Protein AF-A0A7W2B2N2-F1 (afdb_monomer_lite)

Sequence (193 aa):
MLEVLLRIPNQNIRKLHCRPSDPEHATFVLRGFSSEASYYIAEDKGESDDFWASFANQLKPETKEKRAAEYQEMVQSAIREIQQHVVQKVVLSRQFFWDCPNANARETFNTLLKSYPA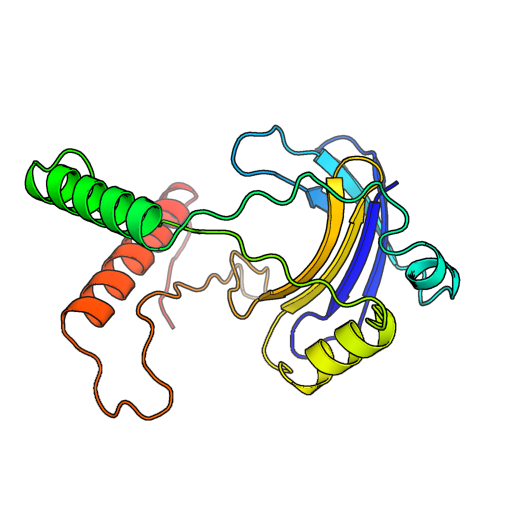CTVFAIKHSKYGSWMGASPEVLLESTDEGYRSMSLAGTRLKNGTRWGNKELEEQKFVTKEVHRSLKAFGGKISRG

Structure (mmCIF, N/CA/C/O backbone):
data_AF-A0A7W2B2N2-F1
#
_entry.id   AF-A0A7W2B2N2-F1
#
loop_
_atom_site.group_PDB
_atom_site.id
_atom_site.type_symbol
_atom_site.label_atom_id
_atom_site.label_alt_id
_atom_site.label_comp_id
_atom_site.label_asym_id
_atom_site.label_entity_id
_atom_site.label_seq_id
_atom_site.pdbx_PDB_ins_code
_atom_site.Cartn_x
_atom_site.Cartn_y
_atom_site.Cartn_z
_atom_site.occupancy
_atom_site.B_iso_or_equiv
_atom_site.auth_seq_id
_atom_site.auth_comp_id
_atom_site.auth_asym_id
_atom_site.auth_atom_id
_atom_site.pdbx_PDB_model_num
ATOM 1 N N . MET A 1 1 ? -0.952 2.582 -19.218 1.00 82.25 1 MET A N 1
ATOM 2 C CA . MET A 1 1 ? -0.774 1.148 -18.903 1.00 82.25 1 MET A CA 1
ATOM 3 C C . MET A 1 1 ? -0.250 1.052 -17.481 1.00 82.25 1 MET A C 1
ATOM 5 O O . MET A 1 1 ? 0.563 1.895 -17.110 1.00 82.25 1 MET A O 1
ATOM 9 N N . LEU A 1 2 ? -0.780 0.125 -16.685 1.00 93.00 2 LEU A N 1
ATOM 10 C CA . LEU A 1 2 ? -0.352 -0.107 -15.308 1.00 93.00 2 LEU A CA 1
ATOM 11 C C . LEU A 1 2 ? 0.565 -1.331 -15.292 1.00 93.00 2 LEU A C 1
ATOM 13 O O . LEU A 1 2 ? 0.221 -2.362 -15.861 1.00 93.00 2 LEU A O 1
ATOM 17 N N . GLU A 1 3 ? 1.721 -1.217 -14.651 1.00 94.31 3 GLU A N 1
ATOM 18 C CA . GLU A 1 3 ? 2.632 -2.340 -14.431 1.00 94.31 3 GLU A CA 1
ATOM 19 C C . GLU A 1 3 ? 2.911 -2.464 -12.934 1.00 94.31 3 GLU A C 1
ATOM 21 O O . GLU A 1 3 ? 3.150 -1.459 -12.254 1.00 94.31 3 GLU A O 1
ATOM 26 N N . VAL A 1 4 ? 2.868 -3.689 -12.415 1.00 95.12 4 VAL A N 1
ATOM 27 C CA . VAL A 1 4 ? 3.037 -3.966 -10.986 1.00 95.12 4 VAL A CA 1
ATOM 28 C C . VAL A 1 4 ? 4.010 -5.119 -10.797 1.00 95.12 4 VAL A C 1
ATOM 30 O O . VAL A 1 4 ? 3.767 -6.226 -11.267 1.00 95.12 4 VAL A O 1
ATOM 33 N N . LEU A 1 5 ? 5.086 -4.879 -10.056 1.00 95.25 5 LEU A N 1
ATOM 34 C CA . LEU A 1 5 ? 5.849 -5.937 -9.408 1.00 95.25 5 LEU A CA 1
ATOM 35 C C . LEU A 1 5 ? 5.287 -6.142 -8.010 1.00 95.25 5 LEU A C 1
ATOM 37 O O . LEU A 1 5 ? 5.143 -5.178 -7.259 1.00 95.25 5 LEU A O 1
ATOM 41 N N . LEU A 1 6 ? 4.969 -7.382 -7.661 1.00 95.25 6 LEU A N 1
ATOM 42 C CA . LEU A 1 6 ? 4.338 -7.720 -6.391 1.00 95.25 6 LEU A CA 1
ATOM 43 C C . LEU A 1 6 ? 4.932 -9.004 -5.831 1.00 95.25 6 LEU A C 1
ATOM 45 O O . LEU A 1 6 ? 5.033 -10.008 -6.527 1.00 95.25 6 LEU A O 1
ATOM 49 N N . ARG A 1 7 ? 5.258 -8.990 -4.544 1.00 95.62 7 ARG A N 1
ATOM 50 C CA . ARG A 1 7 ? 5.639 -10.168 -3.779 1.00 95.62 7 ARG A CA 1
ATOM 51 C C . ARG A 1 7 ? 4.810 -10.207 -2.510 1.00 95.62 7 ARG A C 1
ATOM 53 O O . ARG A 1 7 ? 5.047 -9.436 -1.580 1.00 95.62 7 ARG A O 1
ATOM 60 N N . ILE A 1 8 ? 3.844 -11.118 -2.488 1.00 94.00 8 ILE A N 1
ATOM 61 C CA . ILE A 1 8 ? 3.093 -11.483 -1.284 1.00 94.00 8 ILE A CA 1
ATOM 62 C C . ILE A 1 8 ? 4.002 -12.382 -0.421 1.00 94.00 8 ILE A C 1
ATOM 64 O O . ILE A 1 8 ? 4.785 -13.156 -0.982 1.00 94.00 8 ILE A O 1
ATOM 68 N N . PRO A 1 9 ? 3.986 -12.276 0.922 1.00 92.75 9 PRO A N 1
ATOM 69 C CA . PRO A 1 9 ? 4.780 -13.146 1.789 1.00 92.75 9 PRO A CA 1
ATOM 70 C C . PRO A 1 9 ? 4.631 -14.629 1.431 1.00 92.75 9 PRO A C 1
ATOM 72 O O . PRO A 1 9 ? 3.527 -15.101 1.178 1.00 92.75 9 PRO A O 1
ATOM 75 N N . ASN A 1 10 ? 5.753 -15.355 1.415 1.00 90.25 10 ASN A N 1
ATOM 76 C CA . ASN A 1 10 ? 5.834 -16.781 1.061 1.00 90.25 10 ASN A CA 1
ATOM 77 C C . ASN A 1 10 ? 5.400 -17.140 -0.375 1.00 90.25 10 ASN A C 1
ATOM 79 O O . ASN A 1 10 ? 5.195 -18.313 -0.673 1.00 90.25 10 ASN A O 1
ATOM 83 N N . GLN A 1 11 ? 5.282 -16.157 -1.269 1.00 92.56 11 GLN A N 1
ATOM 84 C CA . GLN A 1 11 ? 4.998 -16.370 -2.688 1.00 92.56 11 GLN A CA 1
ATOM 85 C C . GLN A 1 11 ? 6.131 -15.827 -3.563 1.00 92.56 11 GLN A C 1
ATOM 87 O O . GLN A 1 11 ? 6.921 -14.974 -3.144 1.00 92.56 11 GLN A O 1
ATOM 92 N N . ASN A 1 12 ? 6.189 -16.312 -4.804 1.00 93.00 12 ASN A N 1
ATOM 93 C CA . ASN A 1 12 ? 7.106 -15.786 -5.809 1.00 93.00 12 ASN A CA 1
ATOM 94 C C . ASN A 1 12 ? 6.739 -14.349 -6.193 1.00 93.00 12 ASN A C 1
ATOM 96 O O . ASN A 1 12 ? 5.585 -13.925 -6.094 1.00 93.00 12 ASN A O 1
ATOM 100 N N . ILE A 1 13 ? 7.739 -13.603 -6.660 1.00 93.62 13 ILE A N 1
ATOM 101 C CA . ILE A 1 13 ? 7.513 -12.289 -7.259 1.00 93.62 13 ILE A CA 1
ATOM 102 C C . ILE A 1 13 ? 6.697 -12.488 -8.538 1.00 93.62 13 ILE A C 1
ATOM 104 O O . ILE A 1 13 ? 7.027 -13.334 -9.366 1.00 93.62 13 ILE A O 1
ATOM 108 N N . ARG A 1 14 ? 5.654 -11.681 -8.699 1.00 93.56 14 ARG A N 1
ATOM 109 C CA . ARG A 1 14 ? 4.813 -11.617 -9.891 1.00 93.56 14 ARG A CA 1
ATOM 110 C C . ARG A 1 14 ? 5.035 -10.296 -10.604 1.00 93.56 14 ARG A C 1
ATOM 112 O O . ARG A 1 14 ? 5.154 -9.258 -9.944 1.00 93.56 14 ARG A O 1
ATOM 119 N N . LYS A 1 15 ? 5.046 -10.324 -11.939 1.00 92.62 15 LYS A N 1
ATOM 120 C CA . LYS A 1 15 ? 5.073 -9.114 -12.768 1.00 92.62 15 LYS A CA 1
ATOM 121 C C . LYS A 1 15 ? 3.785 -9.022 -13.564 1.00 92.62 15 LYS A C 1
ATOM 123 O O . LYS A 1 15 ? 3.582 -9.728 -14.547 1.00 92.62 15 LYS A O 1
ATOM 128 N N . LEU A 1 16 ? 2.919 -8.125 -13.120 1.00 94.56 16 LEU A N 1
ATOM 129 C CA . LEU A 1 16 ? 1.591 -7.939 -13.668 1.00 94.56 16 LEU A CA 1
ATOM 130 C C . LEU A 1 16 ? 1.605 -6.806 -14.687 1.00 94.56 16 LEU A C 1
ATOM 132 O O . LEU A 1 16 ? 1.950 -5.666 -14.365 1.00 94.56 16 LEU A O 1
ATOM 136 N N . HIS A 1 17 ? 1.194 -7.127 -15.908 1.00 94.06 17 HIS A N 1
ATOM 137 C CA . HIS A 1 17 ? 0.823 -6.144 -16.914 1.00 94.06 17 HIS A CA 1
ATOM 138 C C . HIS A 1 17 ? -0.690 -5.969 -16.853 1.00 94.06 17 HIS A C 1
ATOM 140 O O . HIS A 1 17 ? -1.448 -6.904 -17.109 1.00 94.06 17 HIS A O 1
ATOM 146 N N . CYS A 1 18 ? -1.124 -4.770 -16.482 1.00 95.00 18 CYS A N 1
ATOM 147 C CA . CYS A 1 18 ? -2.518 -4.461 -16.214 1.00 95.00 18 CYS A CA 1
ATOM 148 C C . CYS A 1 18 ? -3.089 -3.615 -17.359 1.00 95.00 18 CYS A C 1
ATOM 150 O O . CYS A 1 18 ? -2.747 -2.434 -17.527 1.00 95.00 18 CYS A O 1
ATOM 152 N N . ARG A 1 19 ? -3.985 -4.225 -18.142 1.00 95.19 19 ARG A N 1
ATOM 153 C CA . ARG A 1 19 ? -4.757 -3.548 -19.196 1.00 95.19 19 ARG A CA 1
ATOM 154 C C . ARG A 1 19 ? -6.098 -3.063 -18.637 1.00 95.19 19 ARG A C 1
ATOM 156 O O . ARG A 1 19 ? -6.679 -3.792 -17.836 1.00 95.19 19 ARG A O 1
ATOM 163 N N . PRO A 1 20 ? -6.589 -1.866 -19.011 1.00 95.81 20 PRO A N 1
ATOM 164 C CA . PRO A 1 20 ? -7.895 -1.387 -18.558 1.00 95.81 20 PRO A CA 1
ATOM 165 C C . PRO A 1 20 ? -9.013 -2.399 -18.839 1.00 95.81 20 PRO A C 1
ATOM 167 O O . PRO A 1 20 ? -8.972 -3.103 -19.851 1.00 95.81 20 PRO A O 1
ATOM 170 N N . SER A 1 21 ? -9.984 -2.466 -17.934 1.00 96.31 21 SER A N 1
ATOM 171 C CA . SER A 1 21 ? -11.137 -3.369 -17.986 1.00 96.31 21 SER A CA 1
ATOM 172 C C . SER A 1 21 ? -12.366 -2.696 -17.377 1.00 96.31 21 SER A C 1
ATOM 174 O O . SER A 1 21 ? -12.244 -1.682 -16.690 1.00 96.31 21 SER A O 1
ATOM 176 N N . ASP A 1 22 ? -13.542 -3.274 -17.598 1.00 95.31 22 ASP A N 1
ATOM 177 C CA . ASP A 1 22 ? -14.731 -3.018 -16.786 1.00 95.31 22 ASP A CA 1
ATOM 178 C C . ASP A 1 22 ? -14.658 -3.755 -15.424 1.00 95.31 22 ASP A C 1
ATOM 180 O O . ASP A 1 22 ? -13.801 -4.633 -15.251 1.00 95.31 22 ASP A O 1
ATOM 184 N N . PRO A 1 23 ? -15.528 -3.406 -14.452 1.00 95.88 23 PRO A N 1
ATOM 185 C CA . PRO A 1 23 ? -15.540 -4.016 -13.122 1.00 95.88 23 PRO A CA 1
ATOM 186 C C . PRO A 1 23 ? -15.893 -5.506 -13.078 1.00 95.88 23 PRO A C 1
ATOM 188 O O . PRO A 1 23 ? -15.452 -6.178 -12.149 1.00 95.88 23 PRO A O 1
ATOM 191 N N . GLU A 1 24 ? -16.680 -6.018 -14.027 1.00 96.06 24 GLU A N 1
ATOM 192 C CA . GLU A 1 24 ? -17.157 -7.409 -14.009 1.00 96.06 24 GLU A CA 1
ATOM 193 C C . GLU A 1 24 ? -16.032 -8.389 -14.350 1.00 96.06 24 GLU A C 1
ATOM 195 O O . GLU A 1 24 ? -15.966 -9.483 -13.793 1.00 96.06 24 GLU A O 1
ATOM 200 N N . HIS A 1 25 ? -15.105 -7.972 -15.214 1.00 95.88 25 HIS A N 1
ATOM 201 C CA . HIS A 1 25 ? -13.990 -8.805 -15.672 1.00 95.88 25 HIS A CA 1
ATOM 202 C C . HIS A 1 25 ? -12.650 -8.469 -14.999 1.00 95.88 25 HIS A C 1
ATOM 204 O O . HIS A 1 25 ? -11.628 -9.088 -15.302 1.00 95.88 25 HIS A O 1
ATOM 210 N N . ALA A 1 26 ? -12.619 -7.477 -14.106 1.00 96.75 26 ALA A N 1
ATOM 211 C CA . ALA A 1 26 ? -11.384 -7.002 -13.496 1.00 96.75 26 ALA A CA 1
ATOM 212 C C . ALA A 1 26 ? -10.739 -8.048 -12.575 1.00 96.75 26 ALA A C 1
ATOM 214 O O . ALA A 1 26 ? -11.373 -8.591 -11.674 1.00 96.75 26 ALA A O 1
ATOM 215 N N . THR A 1 27 ? -9.430 -8.249 -12.730 1.00 95.62 27 THR A N 1
ATOM 216 C CA . THR A 1 27 ? -8.605 -9.072 -11.827 1.00 95.62 27 THR A CA 1
ATOM 217 C C . THR A 1 27 ? -7.627 -8.240 -10.995 1.00 95.62 27 THR A C 1
ATOM 219 O O . THR A 1 27 ? -6.968 -8.762 -10.098 1.00 95.62 27 THR A O 1
ATOM 222 N N . PHE A 1 28 ? -7.537 -6.933 -11.260 1.00 95.38 28 PHE A N 1
ATOM 223 C CA . PHE A 1 28 ? -6.772 -5.974 -10.472 1.00 95.38 28 PHE A CA 1
ATOM 224 C C . PHE A 1 28 ? -7.513 -4.638 -10.395 1.00 95.38 28 PHE A C 1
ATOM 226 O O . PHE A 1 28 ? -8.015 -4.130 -11.397 1.00 95.38 28 PHE A O 1
ATOM 233 N N . VAL A 1 29 ? -7.551 -4.039 -9.205 1.00 94.94 29 VAL A N 1
ATOM 234 C CA . VAL A 1 29 ? -8.230 -2.761 -8.960 1.00 94.94 29 VAL A CA 1
ATOM 235 C C . VAL A 1 29 ? -7.266 -1.795 -8.285 1.00 94.94 29 VAL A C 1
ATOM 237 O O . VAL A 1 29 ? -6.649 -2.125 -7.275 1.00 94.94 29 VAL A O 1
ATOM 240 N N . LEU A 1 30 ? -7.158 -0.583 -8.829 1.00 93.06 30 LEU A N 1
ATOM 241 C CA . LEU A 1 30 ? -6.437 0.525 -8.208 1.00 93.06 30 LEU A CA 1
ATOM 242 C C . LEU A 1 30 ? -7.445 1.579 -7.757 1.00 93.06 30 LEU A C 1
ATOM 244 O O . LEU A 1 30 ? -8.162 2.143 -8.581 1.00 93.06 30 LEU A O 1
ATOM 248 N N . ARG A 1 31 ? -7.487 1.871 -6.458 1.00 91.62 31 ARG A N 1
ATOM 249 C CA . ARG A 1 31 ? -8.414 2.850 -5.885 1.00 91.62 31 ARG A CA 1
ATOM 250 C C . ARG A 1 31 ? -7.671 3.830 -4.985 1.00 91.62 31 ARG A C 1
ATOM 252 O O . ARG A 1 31 ? -7.010 3.419 -4.036 1.00 91.62 31 ARG A O 1
ATOM 259 N N . GLY A 1 32 ? -7.786 5.120 -5.291 1.00 86.81 32 GLY A N 1
ATOM 260 C CA . GLY A 1 32 ? -7.351 6.193 -4.400 1.00 86.81 32 GLY A CA 1
ATOM 261 C C . GLY A 1 32 ? -8.360 6.431 -3.274 1.00 86.81 32 GLY A C 1
ATOM 262 O O . GLY A 1 32 ? -9.495 5.970 -3.334 1.00 86.81 32 GLY A O 1
ATOM 263 N N . PHE A 1 33 ? -7.961 7.184 -2.249 1.00 80.81 33 PHE A N 1
ATOM 264 C CA . PHE A 1 33 ? -8.808 7.434 -1.075 1.00 80.81 33 PHE A CA 1
ATOM 265 C C . PHE A 1 33 ? -10.113 8.179 -1.410 1.00 80.81 33 PHE A C 1
ATOM 267 O O . PHE A 1 33 ? -11.163 7.871 -0.857 1.00 80.81 33 PHE A O 1
ATOM 274 N N . SER A 1 34 ? -10.050 9.139 -2.337 1.00 77.69 34 SER A N 1
ATOM 275 C CA . SER A 1 34 ? -11.180 9.980 -2.759 1.00 77.69 34 SER A CA 1
ATOM 276 C C . SER A 1 34 ? -11.572 9.803 -4.228 1.00 77.69 34 SER A C 1
ATOM 278 O O . SER A 1 34 ? -12.488 10.471 -4.697 1.00 77.69 34 SER A O 1
ATOM 280 N N . SER A 1 35 ? -10.873 8.941 -4.971 1.00 77.94 35 SER A N 1
ATOM 281 C CA . SER A 1 35 ? -11.117 8.739 -6.398 1.00 77.94 35 SER A CA 1
ATOM 282 C C . SER A 1 35 ? -11.993 7.519 -6.655 1.00 77.94 35 SER A C 1
ATOM 284 O O . SER A 1 35 ? -12.039 6.575 -5.860 1.00 77.94 35 SER A O 1
ATOM 286 N N . GLU A 1 36 ? -12.620 7.500 -7.827 1.00 86.31 36 GLU A N 1
ATOM 287 C CA . GLU A 1 36 ? -13.210 6.280 -8.363 1.00 86.31 36 GLU A CA 1
ATOM 288 C C . GLU A 1 36 ? -12.150 5.183 -8.523 1.00 86.31 36 GLU A C 1
ATOM 290 O O . GLU A 1 36 ? -10.942 5.444 -8.642 1.00 86.31 36 GLU A O 1
ATOM 295 N N . ALA A 1 37 ? -12.613 3.936 -8.472 1.00 92.94 37 ALA A N 1
ATOM 296 C CA . ALA A 1 37 ? -11.774 2.778 -8.710 1.00 92.94 37 ALA A CA 1
ATOM 297 C C . ALA A 1 37 ? -11.447 2.669 -10.205 1.00 92.94 37 ALA A C 1
ATOM 299 O O . ALA A 1 37 ? -12.304 2.857 -11.063 1.00 92.94 37 ALA A O 1
ATOM 300 N N . SER A 1 38 ? -10.194 2.352 -10.511 1.00 93.88 38 SER A N 1
ATOM 301 C CA . SER A 1 38 ? -9.750 1.972 -11.848 1.00 93.88 38 SER A CA 1
ATOM 302 C C . SER A 1 38 ? -9.606 0.457 -11.916 1.00 93.88 38 SER A C 1
ATOM 304 O O . SER A 1 38 ? -8.979 -0.148 -11.043 1.00 93.88 38 SER A O 1
ATOM 306 N N . TYR A 1 39 ? -10.163 -0.138 -12.963 1.00 96.44 39 TYR A N 1
ATOM 307 C CA . TYR A 1 39 ? -10.306 -1.581 -13.117 1.00 96.44 39 TYR A CA 1
ATOM 308 C C . TYR A 1 39 ? -9.402 -2.097 -14.234 1.00 96.44 39 TYR A C 1
ATOM 310 O O . TYR A 1 39 ? -9.256 -1.460 -15.281 1.00 96.44 39 TYR A O 1
ATOM 318 N N . TYR A 1 40 ? -8.773 -3.247 -13.999 1.00 96.75 40 TYR A N 1
ATOM 319 C CA . TYR A 1 40 ? -7.800 -3.832 -14.908 1.00 96.75 40 TYR A CA 1
ATOM 320 C C . TYR A 1 40 ? -7.912 -5.351 -14.954 1.00 96.75 40 TYR A C 1
ATOM 322 O O . TYR A 1 40 ? -8.215 -5.996 -13.952 1.00 96.75 40 TYR A O 1
ATOM 330 N N . ILE A 1 41 ? -7.557 -5.923 -16.100 1.00 97.31 41 ILE A N 1
ATOM 331 C CA . ILE A 1 41 ? -7.174 -7.330 -16.202 1.00 97.31 41 ILE A CA 1
ATOM 332 C C . ILE A 1 41 ? -5.651 -7.394 -16.101 1.00 97.31 41 ILE A C 1
ATOM 334 O O . ILE A 1 41 ? -4.939 -6.781 -16.899 1.00 97.31 41 ILE A O 1
ATOM 338 N N . ALA A 1 42 ? -5.166 -8.094 -15.081 1.00 95.81 42 ALA A N 1
ATOM 339 C CA . ALA A 1 42 ? -3.758 -8.338 -14.820 1.00 95.81 42 ALA A CA 1
ATOM 340 C C . ALA A 1 42 ? -3.320 -9.686 -15.396 1.00 95.81 42 ALA A C 1
ATOM 342 O O . ALA A 1 42 ? -3.862 -10.733 -15.040 1.00 95.81 42 ALA A O 1
ATOM 343 N N . GLU A 1 43 ? -2.294 -9.652 -16.241 1.00 94.81 43 GLU A N 1
ATOM 344 C CA . GLU A 1 43 ? -1.636 -10.836 -16.788 1.00 94.81 43 GLU A CA 1
ATOM 345 C C . GLU A 1 43 ? -0.211 -10.927 -16.241 1.00 94.81 43 GLU A C 1
ATOM 347 O O . GLU A 1 43 ? 0.523 -9.936 -16.247 1.00 94.81 43 GLU A O 1
ATOM 352 N N . ASP A 1 44 ? 0.183 -12.112 -15.774 1.00 92.69 44 ASP A N 1
ATOM 353 C CA . ASP A 1 44 ? 1.559 -12.366 -15.352 1.00 92.69 44 ASP A CA 1
ATOM 354 C C . ASP A 1 44 ? 2.426 -12.614 -16.588 1.00 92.69 44 ASP A C 1
ATOM 356 O O . ASP A 1 44 ? 2.172 -13.551 -17.348 1.00 92.69 44 ASP A O 1
ATOM 360 N N . LYS A 1 45 ? 3.403 -11.740 -16.833 1.00 85.31 45 LYS A N 1
ATOM 361 C CA . LYS A 1 45 ? 4.247 -11.789 -18.040 1.00 85.31 45 LYS A CA 1
ATOM 362 C C . LYS A 1 45 ? 5.710 -12.137 -17.747 1.00 85.31 45 LYS A C 1
ATOM 364 O O . LYS A 1 45 ? 6.504 -12.166 -18.681 1.00 85.31 45 LYS A O 1
ATOM 369 N N . GLY A 1 46 ? 6.069 -12.424 -16.490 1.00 73.62 46 GLY A N 1
ATOM 370 C CA . GLY A 1 46 ? 7.471 -12.621 -16.094 1.00 73.62 46 GLY A CA 1
ATOM 371 C C . GLY A 1 46 ? 8.311 -11.337 -16.193 1.00 73.62 46 GLY A C 1
ATOM 372 O O . GLY A 1 46 ? 7.791 -10.272 -16.524 1.00 73.62 46 GLY A O 1
ATOM 373 N N . GLU A 1 47 ? 9.606 -11.403 -15.857 1.00 63.84 47 GLU A N 1
ATOM 374 C CA . GLU A 1 47 ? 10.503 -10.233 -15.863 1.00 63.84 47 GLU A CA 1
ATOM 375 C C . GLU A 1 47 ? 10.789 -9.758 -17.304 1.00 63.84 47 GLU A C 1
ATOM 377 O O . GLU A 1 47 ? 11.108 -10.548 -18.184 1.00 63.84 47 GLU A O 1
ATOM 382 N N . SER A 1 48 ? 10.680 -8.448 -17.541 1.00 62.94 48 SER A N 1
ATOM 383 C CA . SER A 1 48 ? 11.243 -7.787 -18.729 1.00 62.94 48 SER A CA 1
ATOM 384 C C . SER A 1 48 ? 12.079 -6.615 -18.238 1.00 62.94 48 SER A C 1
ATOM 386 O O . SER A 1 48 ? 11.638 -5.901 -17.323 1.00 62.94 48 SER A O 1
ATOM 388 N N . ASP A 1 49 ? 13.263 -6.444 -18.822 1.00 65.81 49 ASP A N 1
ATOM 389 C CA . ASP A 1 49 ? 14.280 -5.495 -18.355 1.00 65.81 49 ASP A CA 1
ATOM 390 C C . ASP A 1 49 ? 13.804 -4.028 -18.397 1.00 65.81 49 ASP A C 1
ATOM 392 O O . ASP A 1 49 ? 14.212 -3.207 -17.572 1.00 65.81 49 ASP A O 1
ATOM 396 N N . ASP A 1 50 ? 12.843 -3.708 -19.269 1.00 80.38 50 ASP A N 1
ATOM 397 C CA . ASP A 1 50 ? 12.346 -2.342 -19.486 1.00 80.38 50 ASP A CA 1
ATOM 398 C C . ASP A 1 50 ? 11.557 -1.748 -18.308 1.00 80.38 50 ASP A C 1
ATOM 400 O O . ASP A 1 50 ? 11.342 -0.528 -18.250 1.00 80.38 50 ASP A O 1
ATOM 404 N N . PHE A 1 51 ? 11.105 -2.576 -17.352 1.00 89.12 51 PHE A N 1
ATOM 405 C CA . PHE A 1 51 ? 10.321 -2.082 -16.214 1.00 89.12 51 PHE A CA 1
ATOM 406 C C . PHE A 1 51 ? 11.106 -1.032 -15.425 1.00 89.12 51 PHE A C 1
ATOM 408 O O . PHE A 1 51 ? 10.571 0.041 -15.144 1.00 89.12 51 PHE A O 1
ATOM 415 N N . TRP A 1 52 ? 12.372 -1.330 -15.120 1.00 91.69 52 TRP A N 1
ATOM 416 C CA . TRP A 1 52 ? 13.246 -0.464 -14.329 1.00 91.69 52 TRP A CA 1
ATOM 417 C C . TRP A 1 52 ? 13.852 0.671 -15.148 1.00 91.69 52 TRP A C 1
ATOM 419 O O . TRP A 1 52 ? 14.000 1.765 -14.615 1.00 91.69 52 TRP A O 1
ATOM 429 N N . ALA A 1 53 ? 14.129 0.448 -16.437 1.00 88.56 53 ALA A N 1
ATOM 430 C CA . ALA A 1 53 ? 14.650 1.481 -17.338 1.00 88.56 53 ALA A CA 1
ATOM 431 C C . ALA A 1 53 ? 13.699 2.684 -17.483 1.00 88.56 53 ALA A C 1
ATOM 433 O O . ALA A 1 53 ? 14.130 3.801 -17.759 1.00 88.56 53 ALA A O 1
ATOM 434 N N . SER A 1 54 ? 12.397 2.450 -17.288 1.00 87.50 54 SER A N 1
ATOM 435 C CA . SER A 1 54 ? 11.355 3.479 -17.340 1.00 87.50 54 SER A CA 1
ATOM 436 C C . SER A 1 54 ? 10.736 3.821 -15.982 1.00 87.50 54 SER A C 1
ATOM 438 O O . SER A 1 54 ? 9.786 4.608 -15.914 1.00 87.50 54 SER A O 1
ATOM 440 N N . PHE A 1 55 ? 11.246 3.240 -14.894 1.00 89.75 55 PHE A N 1
ATOM 441 C CA . PHE A 1 55 ? 10.725 3.490 -13.556 1.00 89.75 55 PHE A CA 1
ATOM 442 C C . PHE A 1 55 ? 11.105 4.902 -13.106 1.00 89.75 55 PHE A C 1
ATOM 444 O O . PHE A 1 55 ? 12.276 5.259 -13.110 1.00 89.75 55 PHE A O 1
ATOM 451 N N . ALA A 1 56 ? 10.113 5.692 -12.689 1.00 84.44 56 ALA A N 1
ATOM 452 C CA . ALA A 1 56 ? 10.289 7.093 -12.300 1.00 84.44 56 ALA A CA 1
ATOM 453 C C . ALA A 1 56 ? 10.764 8.053 -13.419 1.00 84.44 56 ALA A C 1
ATOM 455 O O . ALA A 1 56 ? 11.210 9.154 -13.117 1.00 84.44 56 ALA A O 1
ATOM 456 N N . ASN A 1 57 ? 10.546 7.728 -14.702 1.00 81.12 57 ASN A N 1
ATOM 457 C CA . ASN A 1 57 ? 10.780 8.656 -15.832 1.00 81.12 57 ASN A CA 1
ATOM 458 C C . ASN A 1 57 ? 9.732 9.785 -15.952 1.00 81.12 57 ASN A C 1
ATOM 460 O O . ASN A 1 57 ? 9.606 10.432 -16.991 1.00 81.12 57 ASN A O 1
ATOM 464 N N . GLN A 1 58 ? 8.925 9.999 -14.916 1.00 78.12 58 GLN A N 1
ATOM 465 C CA . GLN A 1 58 ? 7.868 11.005 -14.892 1.00 78.12 58 GLN A CA 1
ATOM 466 C C . GLN A 1 58 ? 8.370 12.290 -14.239 1.00 78.12 58 GLN A C 1
ATOM 468 O O . GLN A 1 58 ? 9.330 12.277 -13.471 1.00 78.12 58 GLN A O 1
ATOM 473 N N . LEU A 1 59 ? 7.695 13.404 -14.531 1.00 73.88 59 LEU A N 1
ATOM 474 C CA . LEU A 1 59 ? 8.006 14.696 -13.925 1.00 73.88 59 LEU A CA 1
ATOM 475 C C . LEU A 1 59 ? 8.012 14.585 -12.396 1.00 73.88 59 LEU A C 1
ATOM 477 O O . LEU A 1 59 ? 7.062 14.076 -11.796 1.00 73.88 59 LEU A O 1
ATOM 481 N N . LYS A 1 60 ? 9.089 15.085 -11.781 1.00 75.50 60 LYS A N 1
ATOM 482 C CA . LYS A 1 60 ? 9.214 15.179 -10.326 1.00 75.50 60 LYS A CA 1
ATOM 483 C C . LYS A 1 60 ? 8.048 16.034 -9.804 1.00 75.50 60 LYS A C 1
ATOM 485 O O . LYS A 1 60 ? 7.896 17.165 -10.270 1.00 75.50 60 LYS A O 1
ATOM 490 N N . PRO A 1 61 ? 7.210 15.518 -8.887 1.00 74.75 61 PRO A N 1
ATOM 491 C CA . PRO A 1 61 ? 6.131 16.311 -8.315 1.00 74.75 61 PRO A CA 1
ATOM 492 C C . PRO A 1 61 ? 6.705 17.470 -7.498 1.00 74.75 61 PRO A C 1
ATOM 494 O O . PRO A 1 61 ? 7.843 17.408 -7.026 1.00 74.75 61 PRO A O 1
ATOM 497 N N . GLU A 1 62 ? 5.902 18.514 -7.298 1.00 79.56 62 GLU A N 1
ATOM 498 C CA . GLU A 1 62 ? 6.267 19.614 -6.410 1.00 79.56 62 GLU A CA 1
ATOM 499 C C . GLU A 1 62 ? 6.511 19.077 -4.990 1.00 79.56 62 GLU A C 1
ATOM 501 O O . GLU A 1 62 ? 5.656 18.426 -4.383 1.00 79.56 62 GLU A O 1
ATOM 506 N N . THR A 1 63 ? 7.709 19.322 -4.465 1.00 81.56 63 THR A N 1
ATOM 507 C CA . THR A 1 63 ? 8.143 18.799 -3.170 1.00 81.56 63 THR A CA 1
ATOM 508 C C . THR A 1 63 ? 7.874 19.829 -2.081 1.00 81.56 63 THR A C 1
ATOM 510 O O . THR A 1 63 ? 8.745 20.632 -1.747 1.00 81.56 63 THR A O 1
ATOM 513 N N . LYS A 1 64 ? 6.658 19.826 -1.527 1.00 85.31 64 LYS A N 1
ATOM 514 C CA . LYS A 1 64 ? 6.299 20.689 -0.395 1.00 85.31 64 LYS A CA 1
ATOM 515 C C . LYS A 1 64 ? 6.166 19.880 0.888 1.00 85.31 64 LYS A C 1
ATOM 517 O O . LYS A 1 64 ? 5.169 19.192 1.111 1.00 85.31 64 LYS A O 1
ATOM 522 N N . GLU A 1 65 ? 7.166 19.988 1.753 1.00 87.69 65 GLU A N 1
ATOM 523 C CA . GLU A 1 65 ? 7.119 19.396 3.089 1.00 87.69 65 GLU A CA 1
ATOM 524 C C . GLU A 1 65 ? 6.375 20.289 4.069 1.00 87.69 65 GLU A C 1
ATOM 526 O O . GLU A 1 65 ? 6.490 21.514 4.037 1.00 87.69 65 GLU A O 1
ATOM 531 N N . LYS A 1 66 ? 5.648 19.655 4.991 1.00 89.69 66 LYS A N 1
ATOM 532 C CA . LYS A 1 66 ? 5.134 20.356 6.166 1.00 89.69 66 LYS A CA 1
ATOM 533 C C . LYS A 1 66 ? 6.265 20.535 7.160 1.00 89.69 66 LYS A C 1
ATOM 535 O O . LYS A 1 66 ? 6.921 19.559 7.539 1.00 89.69 66 LYS A O 1
ATOM 540 N N . ARG A 1 67 ? 6.442 21.762 7.644 1.00 90.69 67 ARG A N 1
ATOM 541 C CA . ARG A 1 67 ? 7.386 22.025 8.734 1.00 90.69 67 ARG A CA 1
ATOM 542 C C . ARG A 1 67 ? 6.922 21.310 10.001 1.00 90.69 67 ARG A C 1
ATOM 544 O O . ARG A 1 67 ? 5.736 21.042 10.190 1.00 90.69 67 ARG A O 1
ATOM 551 N N . ALA A 1 68 ? 7.862 21.038 10.904 1.00 91.88 68 ALA A N 1
A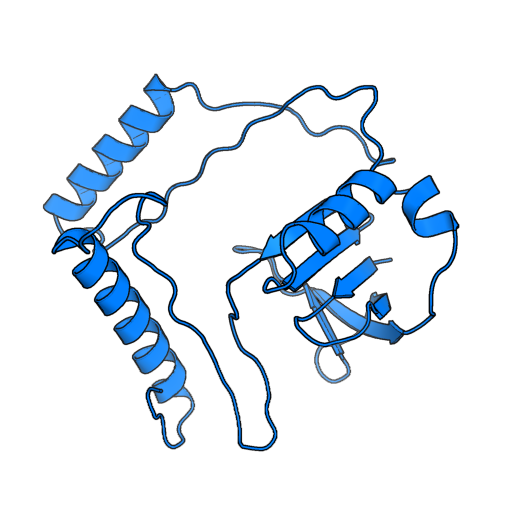TOM 552 C CA . ALA A 1 68 ? 7.551 20.401 12.183 1.00 91.88 68 ALA A CA 1
ATOM 553 C C . ALA A 1 68 ? 6.465 21.165 12.966 1.00 91.88 68 ALA A C 1
ATOM 555 O O . ALA A 1 68 ? 5.533 20.537 13.458 1.00 91.88 68 ALA A O 1
ATOM 556 N N . ALA A 1 69 ? 6.544 22.501 12.999 1.00 94.62 69 ALA A N 1
ATOM 557 C CA . ALA A 1 69 ? 5.560 23.358 13.664 1.00 94.62 69 ALA A CA 1
ATOM 558 C C . ALA A 1 69 ? 4.147 23.213 13.070 1.00 94.62 69 ALA A C 1
ATOM 560 O O . ALA A 1 69 ? 3.193 22.988 13.805 1.00 94.62 69 ALA A O 1
ATOM 561 N N . GLU A 1 70 ? 4.019 23.229 11.740 1.00 94.50 70 GLU A N 1
ATOM 562 C CA . GLU A 1 70 ? 2.726 23.059 11.053 1.00 94.50 70 GLU A CA 1
ATOM 563 C C . GLU A 1 70 ? 2.108 21.690 11.366 1.00 94.50 70 GLU A C 1
ATOM 565 O O . GLU A 1 70 ? 0.910 21.568 11.612 1.00 94.50 70 GLU A O 1
ATOM 570 N N . TYR A 1 71 ? 2.931 20.638 11.404 1.00 95.06 71 TYR A N 1
ATOM 571 C CA . TYR A 1 71 ? 2.454 19.305 11.763 1.00 95.06 71 TYR A CA 1
ATOM 572 C C . TYR A 1 71 ? 2.029 19.220 13.238 1.00 95.06 71 TYR A C 1
ATOM 574 O O . TYR A 1 71 ? 1.026 18.583 13.555 1.00 95.06 71 TYR A O 1
ATOM 582 N N . GLN A 1 72 ? 2.755 19.880 14.145 1.00 95.81 72 GLN A N 1
ATOM 583 C CA . GLN A 1 72 ? 2.379 19.967 15.558 1.00 95.81 72 GLN A CA 1
ATOM 584 C C . GLN A 1 72 ? 1.047 20.701 15.743 1.00 95.81 72 GLN A C 1
ATOM 586 O O . GLN A 1 72 ? 0.208 20.237 16.511 1.00 95.81 72 GLN A O 1
ATOM 591 N N . GLU A 1 73 ? 0.810 21.787 15.009 1.00 96.69 73 GLU A N 1
ATOM 592 C CA . GLU A 1 73 ? -0.469 22.506 15.020 1.00 96.69 73 GLU A CA 1
ATOM 593 C C . GLU A 1 73 ? -1.628 21.619 14.548 1.00 96.69 73 GLU A C 1
ATOM 595 O O . GLU A 1 73 ? -2.675 21.585 15.200 1.00 96.69 73 GLU A O 1
ATOM 600 N N . MET A 1 74 ? -1.430 20.835 13.481 1.00 96.38 74 MET A N 1
ATOM 601 C CA . MET A 1 74 ? -2.420 19.851 13.022 1.00 96.38 74 MET A CA 1
ATOM 602 C C . MET A 1 74 ? -2.734 18.809 14.101 1.00 96.38 74 MET A C 1
ATOM 604 O O . MET A 1 74 ? -3.902 18.500 14.336 1.00 96.38 74 MET A O 1
ATOM 608 N N . VAL A 1 75 ? -1.710 18.291 14.788 1.00 96.12 75 VAL A N 1
ATOM 609 C CA . VAL A 1 75 ? -1.890 17.342 15.898 1.00 96.12 75 VAL A CA 1
ATOM 610 C C . VAL A 1 75 ? -2.680 17.984 17.041 1.00 96.12 75 VAL A C 1
ATOM 612 O O . VAL A 1 75 ? -3.612 17.370 17.554 1.00 96.12 75 VAL A O 1
ATOM 615 N N . GLN A 1 76 ? -2.365 19.226 17.417 1.00 97.31 76 GLN A N 1
ATOM 616 C CA . GLN A 1 76 ? -3.109 19.942 18.457 1.00 97.31 76 GLN A CA 1
ATOM 617 C C . GLN A 1 76 ? -4.567 20.196 18.055 1.00 97.31 76 GLN A C 1
ATOM 619 O O . GLN A 1 76 ? -5.459 20.086 18.894 1.00 97.31 76 GLN A O 1
ATOM 624 N N . SER A 1 77 ? -4.833 20.491 16.779 1.00 96.69 77 SER A N 1
ATOM 625 C CA . SER A 1 77 ? -6.203 20.624 16.272 1.00 96.69 77 SER A CA 1
ATOM 626 C C . SER A 1 77 ? -6.976 19.314 16.362 1.00 96.69 77 SER A C 1
ATOM 628 O O . SER A 1 77 ? -8.074 19.294 16.911 1.00 96.69 77 SER A O 1
ATOM 630 N N . ALA A 1 78 ? -6.370 18.209 15.922 1.00 96.38 78 ALA A N 1
ATOM 631 C CA . ALA A 1 78 ? -6.959 16.880 16.036 1.00 96.38 78 ALA A CA 1
ATOM 632 C C . ALA A 1 78 ? -7.284 16.509 17.492 1.00 96.38 78 ALA A C 1
ATOM 634 O O . ALA A 1 78 ? -8.357 15.979 17.769 1.00 96.38 78 ALA A O 1
ATOM 635 N N . ILE A 1 79 ? -6.390 16.818 18.438 1.00 95.69 79 ILE A N 1
ATOM 636 C CA . ILE A 1 79 ? -6.630 16.577 19.870 1.00 95.69 79 ILE A CA 1
ATOM 637 C C . ILE A 1 79 ? -7.844 17.372 20.365 1.00 95.69 79 ILE A C 1
ATOM 639 O O . ILE A 1 79 ? -8.686 16.804 21.061 1.00 95.69 79 ILE A O 1
ATOM 643 N N . ARG A 1 80 ? -7.970 18.653 19.991 1.00 97.19 80 ARG A N 1
ATOM 644 C CA . ARG A 1 80 ? -9.125 19.481 20.376 1.00 97.19 80 ARG A CA 1
ATOM 645 C C . ARG A 1 80 ? -10.439 18.916 19.839 1.00 97.19 80 ARG A C 1
ATOM 647 O O . ARG A 1 80 ? -11.396 18.809 20.597 1.00 97.19 80 ARG A O 1
ATOM 654 N N . GLU A 1 81 ? -10.479 18.510 18.572 1.00 97.06 81 GLU A N 1
ATOM 655 C CA . GLU A 1 81 ? -11.683 17.920 17.969 1.00 97.06 81 GLU A CA 1
ATOM 656 C C . GLU A 1 81 ? -12.078 16.592 18.631 1.00 97.06 81 GLU A C 1
ATOM 658 O O . GLU A 1 81 ? -13.265 16.333 18.843 1.00 97.06 81 GLU A O 1
ATOM 663 N N . ILE A 1 82 ? -11.093 15.773 19.021 1.00 94.88 82 ILE A N 1
ATOM 664 C CA . ILE A 1 82 ? -11.335 14.534 19.774 1.00 94.88 82 ILE A CA 1
ATOM 665 C C . ILE A 1 82 ? -11.912 14.838 21.162 1.00 94.88 82 ILE A C 1
ATOM 667 O O . ILE A 1 82 ? -12.880 14.203 21.582 1.00 94.88 82 ILE A O 1
ATOM 671 N N . GLN A 1 83 ? -11.356 15.825 21.871 1.00 94.62 83 GLN A N 1
ATOM 672 C CA . GLN A 1 83 ? -11.840 16.246 23.194 1.00 94.62 83 GLN A CA 1
ATOM 673 C C . GLN A 1 83 ? -13.254 16.836 23.148 1.00 94.62 83 GLN A C 1
ATOM 675 O O . GLN A 1 83 ? -14.015 16.675 24.096 1.00 94.62 83 GLN A O 1
ATOM 680 N N . GLN A 1 84 ? -13.618 17.485 22.042 1.00 96.38 84 GLN A N 1
ATOM 681 C CA . GLN A 1 84 ? -14.966 17.997 21.788 1.00 96.38 84 GLN A CA 1
ATOM 682 C C . GLN A 1 84 ? -15.933 16.920 21.266 1.00 96.38 84 GLN A C 1
ATOM 684 O O . GLN A 1 84 ? -17.076 17.234 20.946 1.00 96.38 84 GLN A O 1
ATOM 689 N N . HIS A 1 85 ? -15.492 15.661 21.168 1.00 93.69 85 HIS A N 1
ATOM 690 C CA . HIS A 1 85 ? -16.263 14.531 20.643 1.00 93.69 85 HIS A CA 1
ATOM 691 C C . HIS A 1 85 ? -16.762 14.706 19.196 1.00 93.69 85 HIS A C 1
ATOM 693 O O . HIS A 1 85 ? -17.689 14.012 18.780 1.00 93.69 85 HIS A O 1
ATOM 699 N N . VAL A 1 86 ? -16.129 15.582 18.407 1.00 95.31 86 VAL A N 1
ATOM 700 C CA . VAL A 1 86 ? -16.442 15.777 16.979 1.00 95.31 86 VAL A CA 1
ATOM 701 C C . VAL A 1 86 ? -16.001 14.557 16.170 1.00 95.31 86 VAL A C 1
ATOM 703 O O . VAL A 1 86 ? -16.730 14.068 15.310 1.00 95.31 86 VAL A O 1
ATOM 706 N N . VAL A 1 87 ? -14.819 14.024 16.486 1.00 91.75 87 VAL A N 1
ATOM 707 C CA . VAL A 1 87 ? -14.289 12.776 15.924 1.00 91.75 87 VAL A CA 1
ATOM 708 C C . VAL A 1 87 ? -13.772 11.876 17.042 1.00 91.75 87 VAL A C 1
ATOM 710 O O . VAL A 1 87 ? -13.301 12.348 18.069 1.00 91.75 87 VAL A O 1
ATOM 713 N N . GLN A 1 88 ? -13.836 10.557 16.853 1.00 86.81 88 GLN A N 1
ATOM 714 C CA . GLN A 1 88 ? -13.332 9.601 17.853 1.00 86.81 88 GLN A CA 1
ATOM 715 C C . GLN A 1 88 ? -11.848 9.261 17.659 1.00 86.81 88 GLN A C 1
ATOM 717 O O . GLN A 1 88 ? -1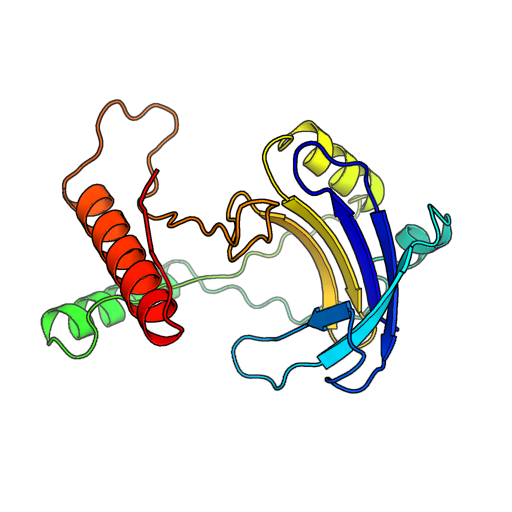1.143 8.970 18.622 1.00 86.81 88 GLN A O 1
ATOM 722 N N . LYS A 1 89 ? -11.372 9.275 16.409 1.00 87.62 89 LYS A N 1
ATOM 723 C CA . LYS A 1 89 ? -9.984 8.997 16.020 1.00 87.62 89 LYS A CA 1
ATOM 724 C C . LYS A 1 89 ? -9.712 9.628 14.656 1.00 87.62 89 LYS A C 1
ATOM 726 O O . LYS A 1 89 ? -10.563 9.564 13.774 1.00 87.62 89 LYS A O 1
ATOM 731 N N . VAL A 1 90 ? -8.507 10.160 14.465 1.00 90.62 90 VAL A N 1
ATOM 732 C CA . VAL A 1 90 ? -8.003 10.619 13.163 1.00 90.62 90 VAL A CA 1
ATOM 733 C C . VAL A 1 90 ? -6.576 10.116 12.956 1.00 90.62 90 VAL A C 1
ATOM 735 O O . VAL A 1 90 ? -5.795 10.032 13.903 1.00 90.62 90 VAL A O 1
ATOM 738 N N . VAL A 1 91 ? -6.241 9.748 11.719 1.00 89.62 91 VAL A N 1
ATOM 739 C CA . VAL A 1 91 ? -4.879 9.375 11.317 1.00 89.62 91 VAL A CA 1
ATOM 740 C C . VAL A 1 91 ? -4.305 10.523 10.497 1.00 89.62 91 VAL A C 1
ATOM 742 O O . VAL A 1 91 ? -4.827 10.848 9.434 1.00 89.62 91 VAL A O 1
ATOM 745 N N . LEU A 1 92 ? -3.241 11.146 11.000 1.00 92.88 92 LEU A N 1
ATOM 746 C CA . LEU A 1 92 ? -2.518 12.211 10.306 1.00 92.88 92 LEU A CA 1
ATOM 747 C C . LEU A 1 92 ? -1.260 11.646 9.640 1.00 92.88 92 LEU A C 1
ATOM 749 O O . LEU A 1 92 ? -0.625 10.732 10.167 1.00 92.88 92 LEU A O 1
ATOM 753 N N . SER A 1 93 ? -0.883 12.210 8.494 1.00 91.44 93 SER A N 1
ATOM 754 C CA . SER A 1 93 ? 0.346 11.864 7.780 1.00 91.44 93 SER A CA 1
ATOM 755 C C . SER A 1 93 ? 1.063 13.116 7.271 1.00 91.44 93 SER A C 1
ATOM 757 O O . SER A 1 93 ? 0.480 14.198 7.150 1.00 91.44 93 SER A O 1
ATOM 759 N N . ARG A 1 94 ? 2.360 12.977 6.987 1.00 90.94 94 ARG A N 1
ATOM 760 C CA . ARG A 1 94 ? 3.185 14.009 6.349 1.00 90.94 94 ARG A CA 1
ATOM 761 C C . ARG A 1 94 ? 4.140 13.371 5.350 1.00 90.94 94 ARG A C 1
ATOM 763 O O . ARG A 1 94 ? 4.514 12.213 5.508 1.00 90.94 94 ARG A O 1
ATOM 770 N N . GLN A 1 95 ? 4.528 14.144 4.347 1.00 90.38 95 GLN A N 1
ATOM 771 C CA . GLN A 1 95 ? 5.490 13.736 3.330 1.00 90.38 95 GLN A CA 1
ATOM 772 C C . GLN A 1 95 ? 6.887 14.229 3.708 1.00 90.38 95 GLN A C 1
ATOM 774 O O . GLN A 1 95 ? 7.023 15.263 4.361 1.00 90.38 95 GLN A O 1
ATOM 779 N N . PHE A 1 96 ? 7.891 13.472 3.283 1.00 89.94 96 PHE A N 1
ATOM 780 C CA . PHE A 1 96 ? 9.302 13.817 3.358 1.00 89.94 96 PHE A CA 1
ATOM 781 C C . PHE A 1 96 ? 9.923 13.491 2.004 1.00 89.94 96 PHE A C 1
ATOM 783 O O . PHE A 1 96 ? 9.665 12.420 1.449 1.00 89.94 96 PHE A O 1
ATOM 790 N N . PHE A 1 97 ? 10.704 14.415 1.473 1.00 89.62 97 PHE A N 1
ATOM 791 C CA . PHE A 1 97 ? 11.380 14.320 0.199 1.00 89.62 97 PHE A CA 1
ATOM 792 C C . PHE A 1 97 ? 12.878 14.347 0.457 1.00 89.62 97 PHE A C 1
ATOM 794 O O . PHE A 1 97 ? 13.409 15.188 1.174 1.00 89.62 97 PHE A O 1
ATOM 801 N N . TRP A 1 98 ? 13.576 13.412 -0.165 1.00 87.56 98 TRP A N 1
ATOM 802 C CA . TRP A 1 98 ? 15.019 13.341 -0.080 1.00 87.56 98 TRP A CA 1
ATOM 803 C C . TRP A 1 98 ? 15.584 13.270 -1.485 1.00 87.56 98 TRP A C 1
ATOM 805 O O . TRP A 1 98 ? 15.140 12.449 -2.292 1.00 87.56 98 TRP A O 1
ATOM 815 N N . ASP A 1 99 ? 16.546 14.138 -1.785 1.00 86.62 99 ASP A N 1
ATOM 816 C CA . ASP A 1 99 ? 17.203 14.117 -3.082 1.00 86.62 99 ASP A CA 1
ATOM 817 C C . ASP A 1 99 ? 18.267 13.016 -3.100 1.00 86.62 99 ASP A C 1
ATOM 819 O O . ASP A 1 99 ? 19.297 13.097 -2.430 1.00 86.62 99 ASP A O 1
ATOM 823 N N . CYS A 1 100 ? 17.982 11.946 -3.839 1.00 86.19 100 CYS A N 1
ATOM 824 C CA . CYS A 1 100 ? 18.885 10.818 -4.041 1.00 86.19 100 CYS A CA 1
ATOM 825 C C . CYS A 1 100 ? 19.270 10.737 -5.527 1.00 86.19 100 CYS A C 1
ATOM 827 O O . CYS A 1 100 ? 18.722 9.891 -6.237 1.00 86.19 100 CYS A O 1
ATOM 829 N N . PRO A 1 101 ? 20.213 11.558 -6.023 1.00 85.00 101 PRO A N 1
ATOM 830 C CA . PRO A 1 101 ? 20.597 11.537 -7.439 1.00 85.00 101 PRO A CA 1
ATOM 831 C C . PRO A 1 101 ? 21.163 10.180 -7.890 1.00 85.00 101 PRO A C 1
ATOM 833 O O . PRO A 1 101 ? 21.054 9.826 -9.057 1.00 85.00 101 PRO A O 1
ATOM 836 N N . ASN A 1 102 ? 21.713 9.398 -6.955 1.00 87.94 102 ASN A N 1
ATOM 837 C CA . ASN A 1 102 ? 22.297 8.081 -7.214 1.00 87.94 102 ASN A CA 1
ATOM 838 C C . ASN A 1 102 ? 21.369 6.912 -6.822 1.00 87.94 102 ASN A C 1
ATOM 840 O O . ASN A 1 102 ? 21.834 5.779 -6.716 1.00 87.94 102 ASN A O 1
ATOM 844 N N . ALA A 1 103 ? 20.083 7.155 -6.533 1.00 89.50 103 ALA A N 1
ATOM 845 C CA . ALA A 1 103 ? 19.167 6.067 -6.189 1.00 89.50 103 ALA A CA 1
ATOM 846 C C . ALA A 1 103 ? 18.948 5.130 -7.382 1.00 89.50 103 ALA A C 1
ATOM 848 O O . ALA A 1 103 ? 18.548 5.558 -8.461 1.00 89.50 103 ALA A O 1
ATOM 849 N N . ASN A 1 104 ? 19.113 3.828 -7.150 1.00 93.00 104 ASN A N 1
ATOM 850 C CA . ASN A 1 104 ? 18.749 2.794 -8.107 1.00 93.00 104 ASN A CA 1
ATOM 851 C C . ASN A 1 104 ? 17.446 2.110 -7.664 1.00 93.00 104 ASN A C 1
ATOM 853 O O . ASN A 1 104 ? 17.376 1.485 -6.601 1.00 93.00 104 ASN A O 1
ATOM 857 N N . ALA A 1 105 ? 16.396 2.231 -8.481 1.00 92.81 105 ALA A N 1
ATOM 858 C CA . ALA A 1 105 ? 15.071 1.696 -8.168 1.00 92.81 105 ALA A CA 1
ATOM 859 C C . ALA A 1 105 ? 15.065 0.162 -8.036 1.00 92.81 105 ALA A C 1
ATOM 861 O O . ALA A 1 105 ? 14.450 -0.370 -7.109 1.00 92.81 105 ALA A O 1
ATOM 862 N N . ARG A 1 106 ? 15.795 -0.548 -8.908 1.00 94.19 106 ARG A N 1
ATOM 863 C CA . ARG A 1 106 ? 15.897 -2.016 -8.882 1.00 94.19 106 ARG A CA 1
ATOM 864 C C . ARG A 1 106 ? 16.611 -2.496 -7.621 1.00 94.19 106 ARG A C 1
ATOM 866 O O . ARG A 1 106 ? 16.130 -3.402 -6.945 1.00 94.19 106 ARG A O 1
ATOM 873 N N . GLU A 1 107 ? 17.735 -1.875 -7.274 1.00 95.19 107 GLU A N 1
ATOM 874 C CA . GLU A 1 107 ? 18.483 -2.209 -6.055 1.00 95.19 107 GLU A CA 1
ATOM 875 C C . GLU A 1 107 ? 17.685 -1.891 -4.789 1.00 95.19 107 GLU A C 1
ATOM 877 O O . GLU A 1 107 ? 17.686 -2.678 -3.838 1.00 95.19 107 GLU A O 1
ATOM 882 N N . THR A 1 108 ? 16.945 -0.780 -4.793 1.00 95.31 108 THR A N 1
ATOM 883 C CA . THR A 1 108 ? 16.048 -0.405 -3.693 1.00 95.31 108 THR A CA 1
ATOM 884 C C . THR A 1 108 ? 14.957 -1.457 -3.509 1.00 95.31 108 THR A C 1
ATOM 886 O O . THR A 1 108 ? 14.754 -1.941 -2.397 1.00 95.31 108 THR A O 1
ATOM 889 N N . PHE A 1 109 ? 14.305 -1.888 -4.592 1.00 96.06 109 PHE A N 1
ATOM 890 C CA . PHE A 1 109 ? 13.296 -2.946 -4.541 1.00 96.06 109 PHE A CA 1
ATOM 891 C C . PHE A 1 109 ? 13.872 -4.279 -4.042 1.00 96.06 109 PHE A C 1
ATOM 893 O O . PHE A 1 109 ? 13.303 -4.907 -3.149 1.00 96.06 109 PHE A O 1
ATOM 900 N N . ASN A 1 110 ? 15.048 -4.677 -4.534 1.00 95.94 110 ASN A N 1
ATOM 901 C CA . ASN A 1 110 ? 15.757 -5.865 -4.049 1.00 95.94 110 ASN A CA 1
ATOM 902 C C . ASN A 1 110 ? 16.104 -5.767 -2.556 1.00 95.94 110 ASN A C 1
ATOM 904 O O . ASN A 1 110 ? 16.027 -6.757 -1.826 1.00 95.94 110 ASN A O 1
ATOM 908 N N . THR A 1 111 ? 16.453 -4.572 -2.084 1.00 97.38 111 THR A N 1
ATOM 909 C CA . THR A 1 111 ? 16.699 -4.309 -0.664 1.00 97.38 111 THR A CA 1
ATOM 910 C C . THR A 1 111 ? 15.410 -4.417 0.149 1.00 97.38 111 THR A C 1
ATOM 912 O O . THR A 1 111 ? 15.424 -5.039 1.207 1.00 97.38 111 THR A O 1
ATOM 915 N N . LEU A 1 112 ? 14.276 -3.906 -0.347 1.00 97.69 112 LEU A N 1
ATOM 916 C CA . LEU A 1 112 ? 12.970 -4.077 0.304 1.00 97.69 112 LEU A CA 1
ATOM 917 C C . LEU A 1 112 ? 12.593 -5.559 0.439 1.00 97.69 112 LEU A C 1
ATOM 919 O O . LEU A 1 112 ? 12.137 -5.980 1.501 1.00 97.69 112 LEU A O 1
ATOM 923 N N . LEU A 1 113 ? 12.821 -6.360 -0.607 1.00 96.50 113 LEU A N 1
ATOM 924 C CA . LEU A 1 113 ? 12.566 -7.803 -0.583 1.00 96.50 113 LEU A CA 1
ATOM 925 C C . LEU A 1 113 ? 13.368 -8.514 0.514 1.00 96.50 113 LEU A C 1
ATOM 927 O O . LEU A 1 113 ? 12.797 -9.314 1.254 1.00 96.50 113 LEU A O 1
ATOM 931 N N . LYS A 1 114 ? 14.663 -8.198 0.638 1.00 97.06 114 LYS A N 1
ATOM 932 C CA . LYS A 1 114 ? 15.565 -8.801 1.633 1.00 97.06 114 LYS A CA 1
ATOM 933 C C . LYS A 1 114 ? 15.280 -8.323 3.058 1.00 97.06 114 LYS A C 1
ATOM 935 O O . LYS A 1 114 ? 15.285 -9.130 3.981 1.00 97.06 114 LYS A O 1
ATOM 940 N N . SER A 1 115 ? 15.036 -7.027 3.238 1.00 97.75 115 SER A N 1
ATOM 941 C CA . SER A 1 115 ? 14.848 -6.412 4.558 1.00 97.75 115 SER A CA 1
ATOM 942 C C . SER A 1 115 ? 13.476 -6.701 5.169 1.00 97.75 115 SER A C 1
ATOM 944 O O . SER A 1 115 ? 13.345 -6.708 6.392 1.00 97.75 115 SER A O 1
ATOM 946 N N . TYR A 1 116 ? 12.455 -6.950 4.341 1.00 96.75 116 TYR A N 1
ATOM 947 C CA . TYR A 1 116 ? 11.069 -7.119 4.785 1.00 96.75 116 TYR A CA 1
ATOM 948 C C . TYR A 1 116 ? 10.425 -8.410 4.253 1.00 96.75 11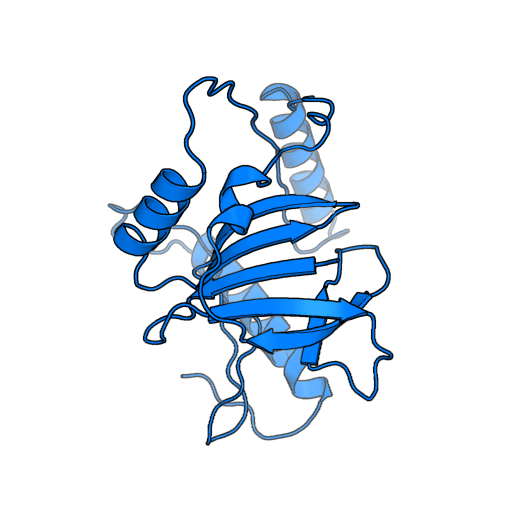6 TYR A C 1
ATOM 950 O O . TYR A 1 116 ? 9.379 -8.352 3.598 1.00 96.75 116 TYR A O 1
ATOM 958 N N . PRO A 1 117 ? 10.986 -9.601 4.537 1.00 95.50 117 PRO A N 1
ATOM 959 C CA . PRO A 1 117 ? 10.492 -10.868 3.988 1.00 95.50 117 PRO A CA 1
ATOM 960 C C . PRO A 1 117 ? 9.056 -11.206 4.426 1.00 95.50 117 PRO A C 1
ATOM 962 O O . PRO A 1 117 ? 8.354 -11.913 3.714 1.00 95.50 117 PRO A O 1
ATOM 965 N N . ALA A 1 118 ? 8.570 -10.649 5.537 1.00 94.31 118 ALA A N 1
ATOM 966 C CA . ALA A 1 118 ? 7.198 -10.848 6.013 1.00 94.31 118 ALA A CA 1
ATOM 967 C C . ALA A 1 118 ? 6.173 -9.833 5.460 1.00 94.31 118 ALA A C 1
ATOM 969 O O . ALA A 1 118 ? 4.989 -9.957 5.751 1.00 94.31 118 ALA A O 1
ATOM 970 N N . CYS A 1 119 ? 6.597 -8.834 4.678 1.00 96.19 119 CYS A N 1
ATOM 971 C CA . CYS A 1 119 ? 5.709 -7.802 4.131 1.00 96.19 119 CYS A CA 1
ATOM 972 C C . CYS A 1 119 ? 5.301 -8.094 2.686 1.00 96.19 119 CYS A C 1
ATOM 974 O O . CYS A 1 119 ? 6.077 -8.668 1.925 1.00 96.19 119 CYS A O 1
ATOM 976 N N . THR A 1 120 ? 4.146 -7.589 2.263 1.00 96.69 120 THR A N 1
ATOM 977 C CA . THR A 1 120 ? 3.822 -7.441 0.842 1.00 96.69 120 THR A CA 1
ATOM 978 C C . THR A 1 120 ? 4.713 -6.354 0.251 1.00 96.69 120 THR A C 1
ATOM 980 O O . THR A 1 120 ? 4.546 -5.173 0.560 1.00 96.69 120 THR A O 1
ATOM 983 N N . VAL A 1 121 ? 5.673 -6.742 -0.587 1.00 98.00 121 VAL A N 1
ATOM 984 C CA . VAL A 1 121 ? 6.586 -5.808 -1.261 1.00 98.00 121 VAL A CA 1
ATOM 985 C C . VAL A 1 121 ? 6.100 -5.570 -2.679 1.00 98.00 121 VAL A C 1
ATOM 987 O O . VAL A 1 121 ? 5.831 -6.521 -3.408 1.00 98.00 121 VAL A O 1
ATOM 990 N N . PHE A 1 122 ? 5.977 -4.308 -3.074 1.00 96.75 122 PHE A N 1
ATOM 991 C CA . PHE A 1 122 ? 5.431 -3.935 -4.372 1.00 96.75 122 PHE A CA 1
ATOM 992 C C . PHE A 1 122 ? 6.171 -2.750 -4.990 1.00 96.75 122 PHE A C 1
ATOM 994 O O . PHE A 1 122 ? 6.683 -1.890 -4.276 1.00 96.75 122 PHE A O 1
ATOM 1001 N N . ALA A 1 123 ? 6.196 -2.697 -6.319 1.00 96.31 123 ALA A N 1
ATOM 1002 C CA . ALA A 1 123 ? 6.568 -1.530 -7.106 1.00 96.31 123 ALA A CA 1
ATOM 1003 C C . ALA A 1 123 ? 5.522 -1.339 -8.205 1.00 96.31 123 ALA A C 1
ATOM 1005 O O . ALA A 1 123 ? 5.262 -2.244 -8.994 1.00 96.31 123 ALA A O 1
ATOM 1006 N N . ILE A 1 124 ? 4.900 -0.167 -8.233 1.00 94.69 124 ILE A N 1
ATOM 1007 C CA . ILE A 1 124 ? 3.820 0.191 -9.145 1.00 94.69 124 ILE A CA 1
ATOM 1008 C C . ILE A 1 124 ? 4.333 1.288 -1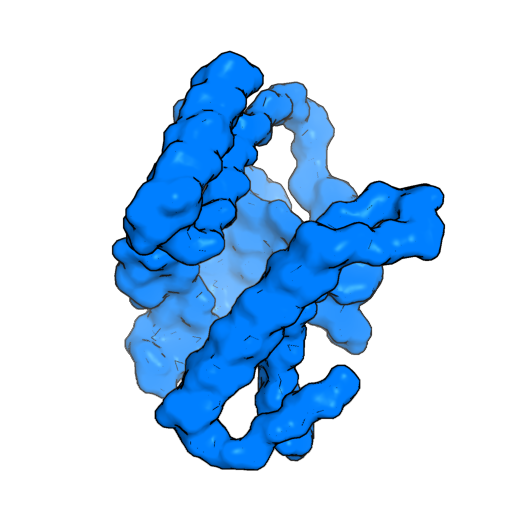0.066 1.00 94.69 124 ILE A C 1
ATOM 1010 O O . ILE A 1 124 ? 4.898 2.278 -9.603 1.00 94.69 124 ILE A O 1
ATOM 1014 N N . LYS A 1 125 ? 4.106 1.120 -11.368 1.00 92.81 125 LYS A N 1
ATOM 1015 C CA . LYS A 1 125 ? 4.361 2.128 -12.394 1.00 92.81 125 LYS A CA 1
ATOM 1016 C C . LYS A 1 125 ? 3.050 2.431 -13.108 1.00 92.81 125 LYS A C 1
ATOM 1018 O O . LYS A 1 125 ? 2.448 1.553 -13.728 1.00 92.81 125 LYS A O 1
ATOM 1023 N N . HIS A 1 126 ? 2.594 3.676 -13.014 1.00 90.81 126 HIS A N 1
ATOM 1024 C CA . HIS A 1 126 ? 1.343 4.116 -13.618 1.00 90.81 126 HIS A CA 1
ATOM 1025 C C . HIS A 1 126 ? 1.535 5.430 -14.368 1.00 90.81 126 HIS A C 1
ATOM 1027 O O . HIS A 1 126 ? 1.919 6.433 -13.770 1.00 90.81 126 HIS A O 1
ATOM 1033 N N . SER A 1 127 ? 1.180 5.470 -15.656 1.00 86.12 127 SER A N 1
ATOM 1034 C CA . SER A 1 127 ? 1.441 6.625 -16.535 1.00 86.12 127 SER A CA 1
ATOM 1035 C C . SER A 1 127 ? 0.923 7.966 -15.998 1.00 86.12 127 SER A C 1
ATOM 1037 O O . SER A 1 127 ? 1.596 8.978 -16.163 1.00 86.12 127 SER A O 1
ATOM 1039 N N . LYS A 1 128 ? -0.233 7.974 -15.318 1.00 85.81 128 LYS A N 1
ATOM 1040 C CA . LYS A 1 128 ? -0.842 9.183 -14.727 1.00 85.81 128 LYS A CA 1
ATOM 1041 C C . LYS A 1 128 ? -0.417 9.474 -13.283 1.00 85.81 128 LYS A C 1
ATOM 1043 O O . LYS A 1 128 ? -0.414 10.630 -12.885 1.00 85.81 128 LYS A O 1
ATOM 1048 N N . TYR A 1 129 ? -0.134 8.443 -12.483 1.00 86.38 129 TYR A N 1
ATOM 1049 C CA . TYR A 1 129 ? -0.046 8.580 -11.017 1.00 86.38 129 TYR A CA 1
ATOM 1050 C C . TYR A 1 129 ? 1.382 8.528 -10.487 1.00 86.38 129 TYR A C 1
ATOM 1052 O O . TYR A 1 129 ? 1.589 8.671 -9.287 1.00 86.38 129 TYR A O 1
ATOM 1060 N N . GLY A 1 130 ? 2.360 8.330 -11.364 1.00 90.50 130 GLY A N 1
ATOM 1061 C CA . GLY A 1 130 ? 3.740 8.198 -10.941 1.00 90.50 130 GLY A CA 1
ATOM 1062 C C . GLY A 1 130 ? 4.199 6.745 -10.861 1.00 90.50 130 GLY A C 1
ATOM 1063 O O . GLY A 1 130 ? 3.486 5.800 -11.221 1.00 90.50 130 GLY A O 1
ATOM 1064 N N . SER A 1 131 ? 5.409 6.594 -10.338 1.00 92.31 131 SER A N 1
ATOM 1065 C CA . SER A 1 131 ? 5.993 5.318 -9.942 1.00 92.31 131 SER A CA 1
ATOM 1066 C C . SER A 1 131 ? 6.254 5.351 -8.439 1.00 92.31 131 SER A C 1
ATOM 1068 O O . SER A 1 131 ? 6.790 6.336 -7.935 1.00 92.31 131 SER A O 1
ATOM 1070 N N . TRP A 1 132 ? 5.878 4.304 -7.713 1.00 93.50 132 TRP A N 1
ATOM 1071 C CA . TRP A 1 132 ? 6.137 4.198 -6.275 1.00 93.50 132 TRP A CA 1
ATOM 1072 C C . TRP A 1 132 ? 6.325 2.743 -5.863 1.00 93.50 132 TRP A C 1
ATOM 1074 O O . TRP A 1 132 ? 5.879 1.822 -6.542 1.00 93.50 132 TRP A O 1
ATOM 1084 N N . MET A 1 133 ? 7.007 2.526 -4.745 1.00 95.94 133 MET A N 1
ATOM 1085 C CA . MET A 1 133 ? 7.258 1.193 -4.207 1.00 95.94 133 MET A CA 1
ATOM 1086 C C . MET A 1 133 ? 7.176 1.204 -2.685 1.00 95.94 133 MET A C 1
ATOM 1088 O O . MET A 1 133 ? 7.307 2.256 -2.060 1.00 95.94 133 MET A O 1
ATOM 1092 N N . GLY A 1 134 ? 6.956 0.039 -2.086 1.00 97.12 134 GLY A N 1
ATOM 1093 C CA . GLY A 1 134 ? 6.843 -0.084 -0.641 1.00 97.12 134 GLY A CA 1
ATOM 1094 C C . GLY A 1 134 ? 6.802 -1.526 -0.157 1.00 97.12 134 GLY A C 1
ATOM 1095 O O . GLY A 1 134 ? 6.752 -2.469 -0.945 1.00 97.12 134 GLY A O 1
ATOM 1096 N N . ALA A 1 135 ? 6.829 -1.674 1.165 1.00 97.44 135 ALA A N 1
ATOM 1097 C CA . ALA A 1 135 ? 6.723 -2.942 1.874 1.00 97.44 135 ALA A CA 1
ATOM 1098 C C . ALA A 1 135 ? 5.633 -2.815 2.949 1.00 97.44 135 ALA A C 1
ATOM 1100 O O . ALA A 1 135 ? 5.890 -2.279 4.026 1.00 97.44 135 ALA A O 1
ATOM 1101 N N . SER A 1 136 ? 4.411 -3.268 2.655 1.00 95.12 136 SER A N 1
ATOM 1102 C CA . SER A 1 136 ? 3.297 -3.216 3.610 1.00 95.12 136 SER A CA 1
ATOM 1103 C C . SER A 1 136 ? 3.293 -4.465 4.492 1.00 95.12 136 SER A C 1
ATOM 1105 O O . SER A 1 136 ? 3.160 -5.568 3.954 1.00 95.12 136 SER A O 1
ATOM 1107 N N . PRO A 1 137 ? 3.404 -4.339 5.826 1.00 91.62 137 PRO A N 1
ATOM 1108 C CA . PRO A 1 137 ? 3.139 -5.455 6.726 1.00 91.62 137 PRO A CA 1
ATOM 1109 C C . PRO A 1 137 ? 1.634 -5.724 6.870 1.00 91.62 137 PRO A C 1
ATOM 1111 O O . PRO A 1 137 ? 1.258 -6.760 7.402 1.00 91.62 137 PRO A O 1
ATOM 1114 N N . GLU A 1 138 ? 0.775 -4.793 6.440 1.00 90.44 138 GLU A N 1
ATOM 1115 C CA . GLU A 1 138 ? -0.660 -4.838 6.693 1.00 90.44 138 GLU A CA 1
ATOM 1116 C C . GLU A 1 138 ? -1.431 -5.556 5.585 1.00 90.44 138 GLU A C 1
ATOM 1118 O O . GLU A 1 138 ? -1.376 -5.166 4.414 1.00 90.44 138 GLU A O 1
ATOM 1123 N N . VAL A 1 139 ? -2.166 -6.602 5.975 1.00 90.25 139 VAL A N 1
ATOM 1124 C CA . VAL A 1 139 ? -3.100 -7.330 5.115 1.00 90.25 139 VAL A CA 1
ATOM 1125 C C . VAL A 1 139 ? -4.479 -6.711 5.285 1.00 90.25 139 VAL A C 1
ATOM 1127 O O . VAL A 1 139 ? -5.144 -6.928 6.298 1.00 90.25 139 VAL A O 1
ATOM 1130 N N . LEU A 1 140 ? -4.916 -5.960 4.274 1.00 89.88 140 LEU A N 1
ATOM 1131 C CA . LEU A 1 140 ? -6.253 -5.372 4.259 1.00 89.88 140 LEU A CA 1
ATOM 1132 C C . LEU A 1 140 ? -7.329 -6.465 4.182 1.00 89.88 140 LEU A C 1
ATOM 1134 O O . LEU A 1 140 ? -8.222 -6.524 5.024 1.00 89.88 140 LEU A O 1
ATOM 1138 N N . LEU A 1 141 ? -7.229 -7.338 3.180 1.00 90.44 141 LEU A N 1
ATOM 1139 C CA . LEU A 1 141 ? -8.095 -8.494 2.979 1.00 90.44 141 LEU A CA 1
ATOM 1140 C C . LEU A 1 141 ? -7.372 -9.503 2.078 1.00 90.44 141 LEU A C 1
ATOM 1142 O O . LEU A 1 141 ? -6.734 -9.118 1.101 1.00 90.44 141 LEU A O 1
ATOM 1146 N N . GLU A 1 142 ? -7.491 -10.780 2.397 1.00 91.12 142 GLU A N 1
ATOM 1147 C CA . GLU A 1 142 ? -6.880 -11.898 1.687 1.00 91.12 142 GLU A CA 1
ATOM 1148 C C . GLU A 1 142 ? -7.898 -13.033 1.572 1.00 91.12 142 GLU A C 1
ATOM 1150 O O . GLU A 1 142 ? -8.592 -13.341 2.539 1.00 91.12 142 GLU A O 1
ATOM 1155 N N . SER A 1 143 ? -7.986 -13.654 0.397 1.00 89.81 143 SER A N 1
ATOM 1156 C CA . SER A 1 143 ? -8.763 -14.881 0.200 1.00 89.81 143 SER A CA 1
ATOM 1157 C C . SER A 1 143 ? -7.915 -16.090 0.584 1.00 89.81 143 SER A C 1
ATOM 1159 O O . SER A 1 143 ? -6.752 -16.173 0.193 1.00 89.81 143 SER A O 1
ATOM 1161 N N . THR A 1 144 ? -8.502 -17.034 1.309 1.00 88.88 144 THR A N 1
ATOM 1162 C CA . THR A 1 144 ? -7.895 -18.310 1.703 1.00 88.88 144 THR A CA 1
ATOM 1163 C C . THR A 1 144 ? -8.824 -19.464 1.323 1.00 88.88 144 THR A C 1
ATOM 1165 O O . THR A 1 144 ? -9.980 -19.239 0.966 1.00 88.88 144 THR A O 1
ATOM 1168 N N . ASP A 1 145 ? -8.347 -20.705 1.438 1.00 88.75 145 ASP A N 1
ATOM 1169 C CA . ASP A 1 145 ? -9.174 -21.898 1.191 1.00 88.75 145 ASP A CA 1
ATOM 1170 C C . ASP A 1 145 ? -10.364 -22.007 2.165 1.00 88.75 145 ASP A C 1
ATOM 1172 O O . ASP A 1 145 ? -11.388 -22.610 1.854 1.00 88.75 145 ASP A O 1
ATOM 1176 N N . GLU A 1 146 ? -10.248 -21.388 3.344 1.00 86.88 146 GLU A N 1
ATOM 1177 C CA . GLU A 1 146 ? -11.259 -21.403 4.408 1.00 86.88 146 GLU A CA 1
ATOM 1178 C C . GLU A 1 146 ? -12.165 -20.154 4.411 1.00 86.88 146 GLU A C 1
ATOM 1180 O O . GLU A 1 146 ? -13.058 -20.039 5.254 1.00 86.88 146 GLU A O 1
ATOM 1185 N N . GLY A 1 147 ? -11.950 -19.201 3.495 1.00 90.31 147 GLY A N 1
ATOM 1186 C CA . GLY A 1 147 ? -12.739 -17.973 3.388 1.00 90.31 147 GLY A CA 1
ATOM 1187 C C . GLY A 1 147 ? -11.881 -16.727 3.191 1.00 90.31 147 GLY A C 1
ATOM 1188 O O . GLY A 1 147 ? -11.120 -16.631 2.234 1.00 90.31 147 GLY A O 1
ATOM 1189 N N . TYR A 1 148 ? -12.028 -15.739 4.077 1.00 91.00 148 TYR A N 1
ATOM 1190 C CA . TYR A 1 148 ? -11.297 -14.474 3.991 1.00 91.00 148 TYR A CA 1
ATOM 1191 C C . TYR A 1 148 ? -10.618 -14.123 5.309 1.00 91.00 148 TYR A C 1
ATOM 1193 O O . TYR A 1 148 ? -11.191 -14.280 6.389 1.00 91.00 148 TYR A O 1
ATOM 1201 N N . ARG A 1 149 ? -9.407 -13.577 5.210 1.00 89.75 149 ARG A N 1
ATOM 1202 C CA . ARG A 1 149 ? -8.600 -13.102 6.330 1.00 89.75 149 ARG A CA 1
ATOM 1203 C C . ARG A 1 149 ? -8.320 -11.611 6.184 1.00 89.75 149 ARG A C 1
ATOM 1205 O O . ARG A 1 149 ? -8.027 -11.122 5.102 1.00 89.75 149 ARG A O 1
ATOM 1212 N N . SER A 1 150 ? -8.378 -10.888 7.293 1.00 90.50 150 SER A N 1
ATOM 1213 C CA . SER A 1 150 ? -7.964 -9.486 7.404 1.00 90.50 150 SER A CA 1
ATOM 1214 C C . SER A 1 150 ? -7.125 -9.329 8.672 1.00 90.50 150 SER A C 1
ATOM 1216 O O . SER A 1 150 ? -7.183 -10.183 9.561 1.00 90.50 150 SER A O 1
ATOM 1218 N N . MET A 1 151 ? -6.340 -8.260 8.766 1.00 88.12 151 MET A N 1
ATOM 1219 C CA . MET A 1 151 ? -5.565 -7.934 9.956 1.00 88.12 151 MET A CA 1
ATOM 1220 C C . MET A 1 151 ? -5.970 -6.560 10.491 1.00 88.12 151 MET A C 1
ATOM 1222 O O . MET A 1 151 ? -6.091 -5.605 9.734 1.00 88.12 151 MET A O 1
ATOM 1226 N N . SER A 1 152 ? -6.128 -6.438 11.810 1.00 84.44 152 SER A N 1
ATOM 1227 C CA . SER A 1 152 ? -6.113 -5.139 12.481 1.00 84.44 152 SER A CA 1
ATOM 1228 C C . SER A 1 152 ? -4.696 -4.852 12.970 1.00 84.44 152 SER A C 1
ATOM 1230 O O . SER A 1 152 ? -4.173 -5.584 13.810 1.00 84.44 152 SER A O 1
ATOM 1232 N N . LEU A 1 153 ? -4.068 -3.794 12.456 1.00 81.31 153 LEU A N 1
ATOM 1233 C CA . LEU A 1 153 ? -2.733 -3.379 12.880 1.00 81.31 153 LEU A CA 1
ATOM 1234 C C . LEU A 1 153 ? -2.757 -1.923 13.360 1.00 81.31 153 LEU A C 1
ATOM 1236 O O . LEU A 1 153 ? -2.785 -0.984 12.572 1.00 81.31 153 LEU A O 1
ATOM 1240 N N . ALA A 1 154 ? -2.761 -1.723 14.674 1.00 78.62 154 ALA A N 1
ATOM 1241 C CA . ALA A 1 154 ? -2.657 -0.420 15.313 1.00 78.62 154 ALA A CA 1
ATOM 1242 C C . ALA A 1 154 ? -1.958 -0.522 16.675 1.00 78.62 154 ALA A C 1
ATOM 1244 O O . ALA A 1 154 ? -1.889 -1.584 17.290 1.00 78.62 154 ALA A O 1
ATOM 1245 N N . GLY A 1 155 ? -1.426 0.608 17.139 1.00 75.25 155 GLY A N 1
ATOM 1246 C CA . GLY A 1 155 ? -0.505 0.652 18.269 1.00 75.25 155 GLY A CA 1
ATOM 1247 C C . GLY A 1 155 ? 0.924 0.352 17.816 1.00 75.25 155 GLY A C 1
ATOM 1248 O O . GLY A 1 155 ? 1.292 -0.788 17.540 1.00 75.25 155 GLY A O 1
ATOM 1249 N N . THR A 1 156 ? 1.756 1.390 17.754 1.00 75.88 156 THR A N 1
ATOM 1250 C CA . THR A 1 156 ? 3.171 1.253 17.386 1.00 75.88 156 THR A CA 1
ATOM 1251 C C . THR A 1 156 ? 4.024 1.244 18.642 1.00 75.88 156 THR A C 1
ATOM 1253 O O . THR A 1 156 ? 4.032 2.209 19.404 1.00 75.88 156 THR A O 1
ATOM 1256 N N . ARG A 1 157 ? 4.801 0.176 18.834 1.00 76.88 157 ARG A N 1
ATOM 1257 C CA . ARG A 1 157 ? 5.783 0.080 19.917 1.00 76.88 157 ARG A CA 1
ATOM 1258 C C . ARG A 1 157 ? 7.192 0.282 19.372 1.00 76.88 157 ARG A C 1
ATOM 1260 O O . ARG A 1 157 ? 7.532 -0.228 18.306 1.00 76.88 157 ARG A O 1
ATOM 1267 N N . LEU A 1 158 ? 8.040 0.972 20.134 1.00 70.69 158 LEU A N 1
ATOM 1268 C CA . LEU A 1 158 ? 9.477 0.991 19.858 1.00 70.69 158 LEU A CA 1
ATOM 1269 C C . LEU A 1 158 ? 10.029 -0.440 19.900 1.00 70.69 158 LEU A C 1
ATOM 1271 O O . LEU A 1 158 ? 9.630 -1.239 20.747 1.00 70.69 158 LEU A O 1
ATOM 1275 N N . LYS A 1 159 ? 10.986 -0.753 19.020 1.00 62.56 159 LYS A N 1
ATOM 1276 C CA . LYS A 1 159 ? 11.570 -2.100 18.879 1.00 62.56 159 LYS A CA 1
ATOM 1277 C C . LYS A 1 159 ? 12.084 -2.690 20.207 1.00 62.56 159 LYS A C 1
ATOM 1279 O O . LYS A 1 159 ? 11.989 -3.894 20.404 1.00 62.56 159 LYS A O 1
ATOM 1284 N N . ASN A 1 160 ? 12.540 -1.835 21.127 1.00 70.44 160 ASN A N 1
ATOM 1285 C CA . ASN A 1 160 ? 13.086 -2.215 22.438 1.00 70.44 160 ASN A CA 1
ATOM 1286 C C . ASN A 1 160 ? 12.100 -2.004 23.608 1.00 70.44 160 ASN A C 1
ATOM 1288 O O . ASN A 1 160 ? 12.477 -2.142 24.769 1.00 70.44 160 ASN A O 1
ATOM 1292 N N . GLY A 1 161 ? 10.850 -1.623 23.333 1.00 66.31 161 GLY A N 1
ATOM 1293 C CA . GLY A 1 161 ? 9.830 -1.428 24.362 1.00 66.31 161 GLY A CA 1
ATOM 1294 C C . GLY A 1 161 ? 9.323 -2.766 24.899 1.00 66.31 161 GLY A C 1
ATOM 1295 O O . GLY A 1 161 ? 8.918 -3.634 24.128 1.00 66.31 161 GLY A O 1
ATOM 1296 N N . THR A 1 162 ? 9.313 -2.937 26.221 1.00 66.25 162 THR A N 1
ATOM 1297 C CA . THR A 1 162 ? 8.980 -4.219 26.867 1.00 66.25 162 THR A CA 1
ATOM 1298 C C . THR A 1 162 ? 7.494 -4.394 27.188 1.00 66.25 162 THR A C 1
ATOM 1300 O O . THR A 1 162 ? 7.057 -5.520 27.413 1.00 66.25 162 THR A O 1
ATOM 1303 N N . ARG A 1 163 ? 6.686 -3.322 27.196 1.00 75.31 163 ARG A N 1
ATOM 1304 C CA . ARG A 1 163 ? 5.256 -3.375 27.557 1.00 75.31 163 ARG A CA 1
ATOM 1305 C C . ARG A 1 163 ? 4.385 -2.596 26.573 1.00 75.31 163 ARG A C 1
ATOM 1307 O O . ARG A 1 163 ? 4.815 -1.583 26.032 1.00 75.31 163 ARG A O 1
ATOM 1314 N N . TRP A 1 164 ? 3.173 -3.095 26.341 1.00 77.62 164 TRP A N 1
ATOM 1315 C CA . TRP A 1 164 ? 2.106 -2.365 25.653 1.00 77.62 164 TRP A CA 1
ATOM 1316 C C . TRP A 1 164 ? 1.411 -1.446 26.660 1.00 77.62 164 TRP A C 1
ATOM 1318 O O . TRP A 1 164 ? 1.046 -1.908 27.742 1.00 77.62 164 TRP A O 1
ATOM 1328 N N . GLY A 1 165 ? 1.265 -0.162 26.336 1.00 79.38 165 GLY A N 1
ATOM 1329 C CA . GLY A 1 165 ? 0.530 0.784 27.166 1.00 79.38 165 GLY A CA 1
ATOM 1330 C C . GLY A 1 165 ? -0.976 0.711 26.918 1.00 79.38 165 GLY A C 1
ATOM 1331 O O . GLY A 1 165 ? -1.447 0.108 25.952 1.00 79.38 165 GLY A O 1
ATOM 1332 N N . ASN A 1 166 ? -1.750 1.364 27.790 1.00 83.81 166 ASN A N 1
ATOM 1333 C CA . ASN A 1 166 ? -3.206 1.451 27.638 1.00 83.81 166 ASN A CA 1
ATOM 1334 C C . ASN A 1 166 ? -3.595 2.109 26.308 1.00 83.81 166 ASN A C 1
ATOM 1336 O O . ASN A 1 166 ? -4.505 1.624 25.643 1.00 83.81 166 ASN A O 1
ATOM 1340 N N . LYS A 1 167 ? -2.852 3.141 25.886 1.00 81.44 167 LYS A N 1
ATOM 1341 C CA . LYS A 1 167 ? -3.079 3.841 24.619 1.00 81.44 167 LYS A CA 1
ATOM 1342 C C . LYS A 1 167 ? -2.968 2.899 23.419 1.00 81.44 167 LYS A C 1
ATOM 1344 O O . LYS A 1 167 ? -3.893 2.829 22.617 1.00 81.44 167 LYS A O 1
ATOM 1349 N N . GLU A 1 168 ? -1.874 2.145 23.302 1.00 82.25 168 GLU A N 1
ATOM 1350 C CA . GLU A 1 168 ? -1.675 1.238 22.163 1.00 82.25 168 GLU A CA 1
ATOM 1351 C C . GLU A 1 168 ? -2.734 0.122 22.146 1.00 82.25 168 GLU A C 1
ATOM 1353 O O . GLU A 1 168 ? -3.248 -0.236 21.087 1.00 82.25 168 GLU A O 1
ATOM 1358 N N . LEU A 1 169 ? -3.118 -0.392 23.322 1.00 82.62 169 LEU A N 1
ATOM 1359 C CA . LEU A 1 169 ? -4.187 -1.388 23.445 1.00 82.62 169 LEU A CA 1
ATOM 1360 C C . LEU A 1 169 ? -5.558 -0.828 23.042 1.00 82.62 169 LEU A C 1
ATOM 1362 O O . LEU A 1 169 ? -6.352 -1.538 22.422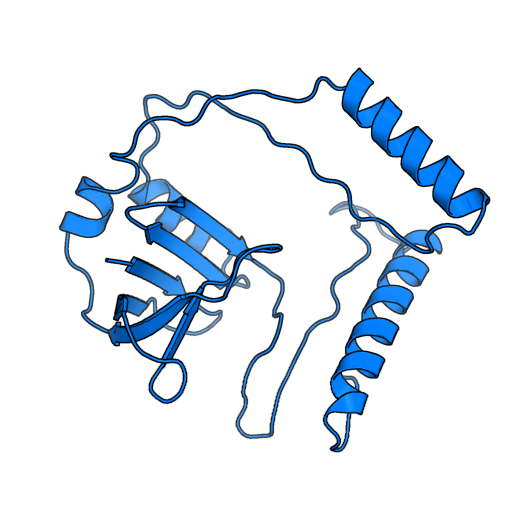 1.00 82.62 169 LEU A O 1
ATOM 1366 N N . GLU A 1 170 ? -5.864 0.420 23.394 1.00 83.00 170 GLU A N 1
ATOM 1367 C CA . GLU A 1 170 ? -7.098 1.097 22.987 1.00 83.00 170 GLU A CA 1
ATOM 1368 C C . GLU A 1 170 ? -7.132 1.356 21.480 1.00 83.00 170 GLU A C 1
ATOM 1370 O O . GLU A 1 170 ? -8.140 1.054 20.836 1.00 83.00 170 GLU A O 1
ATOM 1375 N N . GLU A 1 171 ? -6.024 1.817 20.895 1.00 82.00 171 GLU A N 1
ATOM 1376 C CA . GLU A 1 171 ? -5.899 2.016 19.449 1.00 82.00 171 GLU A CA 1
ATOM 1377 C C . GLU A 1 171 ? -6.124 0.711 18.673 1.00 82.00 171 GLU A C 1
ATOM 1379 O O . GLU A 1 171 ? -6.887 0.704 17.699 1.00 82.00 171 GLU A O 1
ATOM 1384 N N . GLN A 1 172 ? -5.528 -0.395 19.132 1.00 85.50 172 GLN A N 1
ATOM 1385 C CA . GLN A 1 172 ? -5.716 -1.722 18.542 1.00 85.50 172 GLN A CA 1
ATOM 1386 C C . GLN A 1 172 ? -7.160 -2.217 18.685 1.00 85.50 172 GLN A C 1
ATOM 1388 O O . GLN A 1 172 ? -7.749 -2.733 17.728 1.00 85.50 172 GLN A O 1
ATOM 1393 N N . LYS A 1 173 ? -7.772 -2.040 19.865 1.00 85.56 173 LYS A N 1
ATOM 1394 C CA . LYS A 1 173 ? -9.180 -2.403 20.102 1.00 85.56 173 LYS A CA 1
ATOM 1395 C C . LYS A 1 173 ? -10.125 -1.619 19.198 1.00 85.56 173 LYS A C 1
ATOM 1397 O O . LYS A 1 173 ? -11.086 -2.204 18.703 1.00 85.56 173 LYS A O 1
ATOM 1402 N N . PHE A 1 174 ? -9.866 -0.330 18.980 1.00 84.31 174 PHE A N 1
ATOM 1403 C CA . PHE A 1 174 ? -10.683 0.512 18.110 1.00 84.31 174 PHE A CA 1
ATOM 1404 C C . PHE A 1 174 ? -10.676 -0.016 16.670 1.00 84.31 174 PHE A C 1
ATOM 1406 O O . PHE A 1 174 ? -11.739 -0.296 16.120 1.00 84.31 174 PHE A O 1
ATOM 1413 N N . VAL A 1 175 ? -9.490 -0.257 16.094 1.00 85.50 175 VAL A N 1
ATOM 1414 C CA . VAL A 1 175 ? -9.365 -0.793 14.723 1.00 85.50 175 VAL A CA 1
ATOM 1415 C C . VAL A 1 175 ? -9.977 -2.188 14.612 1.00 85.50 175 VAL A C 1
ATOM 1417 O O . VAL A 1 175 ? -10.726 -2.466 13.682 1.00 85.50 175 VAL A O 1
ATOM 1420 N N . THR A 1 176 ? -9.747 -3.053 15.600 1.00 87.62 176 THR A N 1
ATOM 1421 C CA . THR A 1 176 ? -10.316 -4.410 15.610 1.00 87.62 176 THR A CA 1
ATOM 1422 C C . THR A 1 176 ? -11.848 -4.394 15.650 1.00 87.62 176 THR A C 1
ATOM 1424 O O . THR A 1 176 ? -12.496 -5.201 14.980 1.00 87.62 176 THR A O 1
ATOM 1427 N N . LYS A 1 177 ? -12.452 -3.483 16.427 1.00 87.44 177 LYS A N 1
ATOM 1428 C CA . LYS A 1 177 ? -13.912 -3.306 16.456 1.00 87.44 177 LYS A CA 1
ATOM 1429 C C . LYS A 1 177 ? -14.439 -2.819 15.109 1.00 87.44 177 LYS A C 1
ATOM 1431 O O . LYS A 1 177 ? -15.462 -3.334 14.665 1.00 87.44 177 LYS A O 1
ATOM 1436 N N . GLU A 1 178 ? -13.739 -1.883 14.471 1.00 87.00 178 GLU A N 1
ATOM 1437 C CA . GLU A 1 178 ? -14.117 -1.356 13.159 1.00 87.00 178 GLU A CA 1
ATOM 1438 C C . GLU A 1 178 ? -14.109 -2.445 12.086 1.00 87.00 178 GLU A C 1
ATOM 1440 O O . GLU A 1 178 ? -15.124 -2.665 11.431 1.00 87.00 178 GLU A O 1
ATOM 1445 N N . VAL A 1 179 ? -13.004 -3.190 11.967 1.00 88.25 179 VAL A N 1
ATOM 1446 C CA . VAL A 1 179 ? -12.879 -4.304 11.013 1.00 88.25 179 VAL A CA 1
ATOM 1447 C C . VAL A 1 179 ? -13.993 -5.326 11.240 1.00 88.25 179 VAL A C 1
ATOM 1449 O O . VAL A 1 179 ? -14.678 -5.717 10.298 1.00 88.25 179 VAL A O 1
ATOM 1452 N N . HIS A 1 180 ? -14.243 -5.712 12.496 1.00 88.94 180 HIS A N 1
ATOM 1453 C CA . HIS A 1 180 ? -15.306 -6.663 12.818 1.00 88.94 180 HIS A CA 1
ATOM 1454 C C . HIS A 1 180 ? -16.699 -6.141 12.437 1.00 88.94 180 HIS A C 1
ATOM 1456 O O . HIS A 1 180 ? -17.502 -6.891 11.886 1.00 88.94 180 HIS A O 1
ATOM 1462 N N . ARG A 1 181 ? -16.996 -4.867 12.721 1.00 88.06 181 ARG A N 1
ATOM 1463 C CA . ARG A 1 181 ? -18.276 -4.240 12.371 1.00 88.06 181 ARG A CA 1
ATOM 1464 C C . ARG A 1 181 ? -18.475 -4.199 10.857 1.00 88.06 181 ARG A C 1
ATOM 1466 O O . ARG A 1 181 ? -19.546 -4.578 10.393 1.00 88.06 181 ARG A O 1
ATOM 1473 N N . SER A 1 182 ? -17.449 -3.789 10.117 1.00 87.94 182 SER A N 1
ATOM 1474 C CA . SER A 1 182 ? -17.476 -3.716 8.656 1.00 87.94 182 SER A CA 1
ATOM 1475 C C . SER A 1 182 ? -17.680 -5.089 8.026 1.00 87.94 182 SER A C 1
ATOM 1477 O O . SER A 1 182 ? -18.568 -5.242 7.198 1.00 87.94 182 SER A O 1
ATOM 1479 N N . LEU A 1 183 ? -16.943 -6.114 8.470 1.00 88.69 183 LEU A N 1
ATOM 1480 C CA . LEU A 1 183 ? -17.119 -7.481 7.969 1.00 88.69 183 LEU A CA 1
ATOM 1481 C C . LEU A 1 183 ? -18.504 -8.048 8.304 1.00 88.69 183 LEU A C 1
ATOM 1483 O O . LEU A 1 183 ? -19.115 -8.706 7.469 1.00 88.69 183 LEU A O 1
ATOM 1487 N N . LYS A 1 184 ? -19.044 -7.750 9.494 1.00 88.38 184 LYS A N 1
ATOM 1488 C CA . LYS A 1 184 ? -20.370 -8.235 9.910 1.00 88.38 184 LYS A CA 1
ATOM 1489 C C . LYS A 1 184 ? -21.491 -7.755 8.985 1.00 88.38 184 LYS A C 1
ATOM 1491 O O . LYS A 1 184 ? -22.474 -8.473 8.824 1.00 88.38 184 LYS A O 1
ATOM 1496 N N . ALA A 1 185 ? -21.342 -6.584 8.364 1.00 89.06 185 ALA A N 1
ATOM 1497 C CA . ALA A 1 185 ? -22.314 -6.060 7.404 1.00 89.06 185 ALA A CA 1
ATOM 1498 C C . ALA A 1 185 ? -22.453 -6.931 6.139 1.00 89.06 185 ALA A C 1
ATOM 1500 O O . ALA A 1 185 ? -23.490 -6.875 5.485 1.00 89.06 185 ALA A O 1
ATOM 1501 N N . PHE A 1 186 ? -21.453 -7.762 5.823 1.00 86.06 186 PHE A N 1
ATOM 1502 C CA . PHE A 1 186 ? -21.465 -8.676 4.675 1.00 86.06 186 PHE A CA 1
ATOM 1503 C C . PHE A 1 186 ? -21.960 -10.096 5.018 1.00 86.06 186 PHE A C 1
ATOM 1505 O O . PHE A 1 186 ? -22.076 -10.933 4.127 1.00 86.06 186 PHE A O 1
ATOM 1512 N N . GLY A 1 187 ? -22.290 -10.378 6.286 1.00 84.25 187 GLY A N 1
ATOM 1513 C CA . GLY A 1 187 ? -22.749 -11.696 6.742 1.00 84.25 187 GLY A CA 1
ATOM 1514 C C . GLY A 1 187 ? -21.621 -12.707 7.009 1.00 84.25 187 GLY A C 1
ATOM 1515 O O . GLY A 1 187 ? -20.440 -12.370 7.010 1.00 84.25 187 GLY A O 1
ATOM 1516 N N . GLY A 1 188 ? -21.990 -13.963 7.285 1.00 82.75 188 GLY A N 1
ATOM 1517 C CA . GLY A 1 188 ? -21.047 -15.054 7.577 1.00 82.75 188 GLY A CA 1
ATOM 1518 C C . GLY A 1 188 ? -20.591 -15.160 9.043 1.00 82.75 188 GLY A C 1
ATOM 1519 O O . GLY A 1 188 ? -20.996 -14.387 9.915 1.00 82.75 188 GLY A O 1
ATOM 1520 N N . LYS A 1 189 ? -19.759 -16.170 9.335 1.00 86.94 189 LYS A N 1
ATOM 1521 C CA . LYS A 1 189 ? -19.168 -16.397 10.664 1.00 86.94 189 LYS A CA 1
ATOM 1522 C C . LYS A 1 189 ? -17.814 -15.697 10.745 1.00 86.94 189 LYS A C 1
ATOM 1524 O O . LYS A 1 189 ? -16.911 -16.017 9.985 1.00 86.94 189 LYS A O 1
ATOM 1529 N N . ILE A 1 190 ? -17.661 -14.789 11.707 1.00 89.19 190 ILE A N 1
ATOM 1530 C CA . ILE A 1 190 ? -16.402 -14.077 11.953 1.00 89.19 190 ILE A CA 1
ATOM 1531 C C . ILE A 1 190 ? -15.758 -14.637 13.220 1.00 89.19 190 ILE A C 1
ATOM 1533 O O . ILE A 1 190 ? -16.321 -14.516 14.310 1.00 89.19 190 ILE A O 1
ATOM 1537 N N . SER A 1 191 ? -14.571 -15.220 13.087 1.00 86.94 191 SER A N 1
ATOM 1538 C CA . SER A 1 191 ? -13.698 -15.608 14.198 1.00 86.94 191 SER A CA 1
ATOM 1539 C C . SER A 1 191 ? -12.516 -14.641 14.315 1.00 86.94 191 SER A C 1
ATOM 1541 O O . SER A 1 191 ? -12.180 -13.920 13.378 1.00 86.94 191 SER A O 1
ATOM 1543 N N . ARG A 1 192 ? -11.904 -14.591 15.500 1.00 81.25 192 ARG A N 1
ATOM 1544 C CA . ARG A 1 192 ? -10.622 -13.913 15.727 1.00 81.25 192 ARG A CA 1
ATOM 1545 C C . ARG A 1 192 ? -9.598 -14.998 16.039 1.00 81.25 192 ARG A C 1
ATOM 1547 O O . ARG A 1 192 ? -9.885 -15.834 16.896 1.00 81.25 192 ARG A O 1
ATOM 1554 N N . GLY A 1 193 ? -8.496 -15.004 15.293 1.00 66.94 193 GLY A N 1
ATOM 1555 C CA . GLY A 1 193 ? -7.318 -15.820 15.592 1.00 66.94 193 GLY A CA 1
ATOM 1556 C C . GLY A 1 193 ? -6.451 -15.196 16.673 1.00 66.94 193 GLY A C 1
ATOM 1557 O O . GLY A 1 193 ? -6.676 -14.003 16.992 1.00 66.94 193 GLY A O 1
#

pLDDT: mean 88.94, std 7.75, range [62.56, 98.0]

Radius of gyration: 19.76 Å; chains: 1; bounding box: 45×45×47 Å

Secondary structure (DSSP, 8-state):
-EEEEEE-TTS--EEEEEEE--TTT-SEEEE-SSSPEEEEEEEE----THHHHTTT-SPPPP--PPPHHHHHHHHHHHHHHHHTTS-S------------TT--HHHHHHHHHHH-TTSEEEEEEETTTEEEEEEE---S-EEETTEEE---------TT--S--HHHHHHHHHHHHHHHHHHHTT-S-----

Foldseek 3Di:
DKWKFKDAFPDDTFIWDWDFDDPVQFPDWDDDPPDDITGTHIDGDPDDPVPQVCAQVDDDPDDDWDDPVNVVVVVVVQVVCCVVVVDVDDDDDTDDDDDDVPDRPVVVQVVQCVVASQFIWMWMDDPPPHIDIDTHNFACWDQDPVGIDGDQDFADDDPPDDDGDPVRVVRSVVSVVVSVVVVPVVPDDDDDD